Protein AF-X0YFL4-F1 (afdb_monomer_lite)

Foldseek 3Di:
DDWAWDDPCQDDDDDDPPDDPDDDDIDTDDDPPDDDDPVVLQADWDWDDDPPDPDIDIDRDHPDPPDPPCCVVQVPQPDDDPCVPPPQWDADPVQQETERDADEEEDQAAEEADADHEYEYEFNHEYEADNQYEYEYCHAYAHYYDPVGAYEYEHPHLNRAAYEHEQHPDEHEHERYEYYSHEHDDGDVDTDQENYEYENHEYEAYQYEQELYDGQEPYEYEQEEYHHYNYYYYNHPHHDYYYYNYHD

Organism: NCBI:txid412755

Structure (mmCIF, N/CA/C/O backbone):
data_AF-X0YFL4-F1
#
_entry.id   AF-X0YFL4-F1
#
loop_
_atom_site.group_PDB
_atom_site.id
_atom_site.type_symbol
_atom_site.label_atom_id
_atom_site.label_alt_id
_atom_site.label_comp_id
_atom_site.label_asym_id
_atom_site.label_entity_id
_atom_site.label_seq_id
_atom_site.pdbx_PDB_ins_code
_atom_site.Cartn_x
_atom_site.Cartn_y
_atom_site.Cartn_z
_atom_site.occupancy
_atom_site.B_iso_or_equiv
_atom_site.auth_seq_id
_atom_site.auth_comp_id
_atom_site.auth_asym_id
_atom_site.auth_atom_id
_atom_site.pdbx_PDB_model_num
ATOM 1 N N . VAL A 1 1 ? 30.272 -4.941 -39.319 1.00 79.38 1 VAL A N 1
ATOM 2 C CA . VAL A 1 1 ? 31.273 -3.849 -39.265 1.00 79.38 1 VAL A CA 1
ATOM 3 C C . VAL A 1 1 ? 31.662 -3.670 -37.813 1.00 79.38 1 VAL A C 1
ATOM 5 O O . VAL A 1 1 ? 30.773 -3.750 -36.976 1.00 79.38 1 VAL A O 1
ATOM 8 N N . ILE A 1 2 ? 32.953 -3.532 -37.508 1.00 85.25 2 ILE A N 1
ATOM 9 C CA . ILE A 1 2 ? 33.420 -3.322 -36.131 1.00 85.25 2 ILE A CA 1
ATOM 10 C C . ILE A 1 2 ? 33.672 -1.828 -35.953 1.00 85.25 2 ILE A C 1
ATOM 12 O O . ILE A 1 2 ? 34.400 -1.228 -36.742 1.00 85.25 2 ILE A O 1
ATOM 16 N N . PHE A 1 3 ? 33.045 -1.248 -34.935 1.00 88.69 3 PHE A N 1
ATOM 17 C CA . PHE A 1 3 ? 33.249 0.135 -34.530 1.00 88.69 3 PHE A CA 1
ATOM 18 C C . PHE A 1 3 ? 34.264 0.155 -33.386 1.00 88.69 3 PHE A C 1
ATOM 20 O O . PHE A 1 3 ? 34.082 -0.540 -32.387 1.00 88.69 3 PHE A O 1
ATOM 27 N N . GLU A 1 4 ? 35.347 0.914 -33.529 1.00 87.75 4 GLU A N 1
ATOM 28 C CA . GLU A 1 4 ? 36.378 1.005 -32.490 1.00 87.75 4 GLU A CA 1
ATOM 29 C C . GLU A 1 4 ? 36.014 2.072 -31.459 1.00 87.75 4 GLU A C 1
ATOM 31 O O . GLU A 1 4 ? 35.587 3.167 -31.815 1.00 87.75 4 GLU A O 1
ATOM 36 N N . ILE A 1 5 ? 36.194 1.777 -30.173 1.00 87.88 5 ILE A N 1
ATOM 37 C CA . ILE A 1 5 ? 35.976 2.749 -29.096 1.00 87.88 5 ILE A CA 1
ATOM 38 C C . ILE A 1 5 ? 36.984 3.913 -29.179 1.00 87.88 5 ILE A C 1
ATOM 40 O O . ILE A 1 5 ? 38.171 3.699 -29.422 1.00 87.88 5 ILE A O 1
ATOM 44 N N . ILE A 1 6 ? 36.514 5.146 -28.967 1.00 82.38 6 ILE A N 1
ATOM 45 C CA . ILE A 1 6 ? 37.283 6.3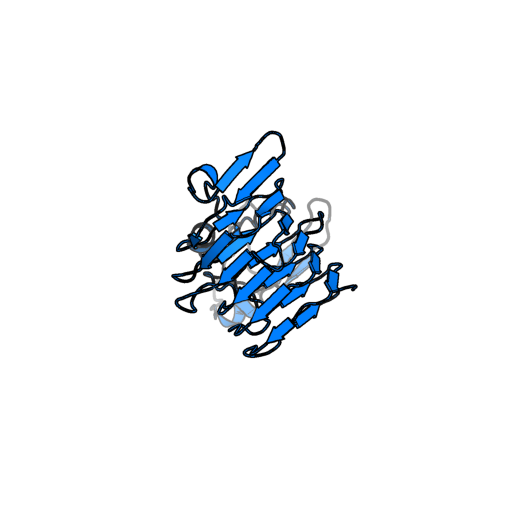92 -29.144 1.00 82.38 6 ILE A CA 1
ATOM 46 C C . ILE A 1 6 ? 38.178 6.712 -27.933 1.00 82.38 6 ILE A C 1
ATOM 48 O O . ILE A 1 6 ? 39.243 7.302 -28.108 1.00 82.38 6 ILE A O 1
ATOM 52 N N . ARG A 1 7 ? 37.767 6.353 -26.707 1.00 69.94 7 ARG A N 1
ATOM 53 C CA . ARG A 1 7 ? 38.467 6.722 -25.456 1.00 69.94 7 ARG A CA 1
ATOM 54 C C . ARG A 1 7 ? 39.255 5.560 -24.836 1.00 69.94 7 ARG A C 1
ATOM 56 O O . ARG A 1 7 ? 38.956 4.390 -25.076 1.00 69.94 7 ARG A O 1
ATOM 63 N N . GLU A 1 8 ? 40.254 5.903 -24.016 1.00 59.69 8 GLU A N 1
ATOM 64 C CA . GLU A 1 8 ? 41.103 4.947 -23.281 1.00 59.69 8 GLU A CA 1
ATOM 65 C C . GLU A 1 8 ? 40.396 4.284 -22.085 1.00 59.69 8 GLU A C 1
ATOM 67 O O . GLU A 1 8 ? 40.768 3.170 -21.714 1.00 59.69 8 GLU A O 1
ATOM 72 N N . ASP A 1 9 ? 39.332 4.891 -21.544 1.00 62.34 9 ASP A N 1
ATOM 73 C CA . ASP A 1 9 ? 38.522 4.319 -20.459 1.00 62.34 9 ASP A CA 1
ATOM 74 C C . ASP A 1 9 ? 37.625 3.178 -20.967 1.00 62.34 9 ASP A C 1
ATOM 76 O O . ASP A 1 9 ? 36.418 3.322 -21.156 1.00 62.34 9 ASP A O 1
ATOM 80 N N . LYS A 1 10 ? 38.240 2.015 -21.195 1.00 72.94 10 LYS A N 1
ATOM 81 C CA . LYS A 1 10 ? 37.610 0.789 -21.721 1.00 72.94 10 LYS A CA 1
ATOM 82 C C . LYS A 1 10 ? 37.025 -0.118 -20.634 1.00 72.94 10 LYS A C 1
ATOM 84 O O . LYS A 1 10 ? 36.717 -1.276 -20.903 1.00 72.94 10 LYS A O 1
ATOM 89 N N . ILE A 1 11 ? 36.915 0.382 -19.404 1.00 82.00 11 ILE A N 1
ATOM 90 C CA . ILE A 1 11 ? 36.465 -0.392 -18.244 1.00 82.00 11 ILE A CA 1
ATOM 91 C C . ILE A 1 11 ? 35.065 0.074 -17.847 1.00 82.00 11 ILE A C 1
ATOM 93 O O . ILE A 1 11 ? 34.857 1.252 -17.547 1.00 82.00 11 ILE A O 1
ATOM 97 N N . ALA A 1 12 ? 34.114 -0.858 -17.845 1.00 81.75 12 ALA A N 1
ATOM 98 C CA . ALA A 1 12 ? 32.822 -0.706 -17.189 1.00 81.75 12 ALA A CA 1
ATOM 99 C C . ALA A 1 12 ? 32.898 -1.409 -15.831 1.00 81.75 12 ALA A C 1
ATOM 101 O O . ALA A 1 12 ? 33.278 -2.580 -15.765 1.00 81.75 12 ALA A O 1
ATOM 102 N N . GLU A 1 13 ? 32.581 -0.690 -14.759 1.00 80.81 13 GLU A N 1
ATOM 103 C CA . GLU A 1 13 ? 32.511 -1.285 -13.428 1.00 80.81 13 GLU A CA 1
ATOM 104 C C . GLU A 1 13 ? 31.201 -2.069 -13.279 1.00 80.81 13 GLU A C 1
ATOM 106 O O . GLU A 1 13 ? 30.188 -1.706 -13.886 1.00 80.81 13 GLU A O 1
ATOM 111 N N . PRO A 1 14 ? 31.201 -3.176 -12.519 1.00 74.88 14 PRO A N 1
ATOM 112 C CA . PRO A 1 14 ? 29.966 -3.879 -12.223 1.00 74.88 14 PRO A CA 1
ATOM 113 C C . PRO A 1 14 ? 29.048 -2.981 -11.392 1.00 74.88 14 PRO A C 1
ATOM 115 O O . PRO A 1 14 ? 29.499 -2.272 -10.495 1.00 74.88 14 PRO A O 1
ATOM 118 N N . LYS A 1 15 ? 27.740 -3.063 -11.647 1.00 76.12 15 LYS A N 1
ATOM 119 C CA . LYS A 1 15 ? 26.750 -2.396 -10.803 1.00 76.12 15 LYS A CA 1
ATOM 120 C C . LYS A 1 15 ? 26.838 -2.952 -9.378 1.00 76.12 15 LYS A C 1
ATOM 122 O O . LYS A 1 15 ? 26.631 -4.150 -9.168 1.00 76.12 15 LYS A O 1
ATOM 127 N N . MET A 1 16 ? 27.073 -2.083 -8.400 1.00 74.81 16 MET A N 1
ATOM 128 C CA . MET A 1 16 ? 26.926 -2.434 -6.989 1.00 74.81 16 MET A CA 1
ATOM 129 C C . MET A 1 16 ? 25.441 -2.629 -6.675 1.00 74.81 16 MET A C 1
ATOM 131 O O . MET A 1 16 ? 24.608 -1.801 -7.038 1.00 74.81 16 MET A O 1
ATOM 135 N N . PHE A 1 17 ? 25.087 -3.731 -6.010 1.00 64.69 17 PHE A N 1
ATOM 136 C CA . PHE A 1 17 ? 23.682 -4.095 -5.768 1.00 64.69 17 PHE A CA 1
ATOM 137 C C . PHE A 1 17 ? 22.881 -2.981 -5.074 1.00 64.69 17 PHE A C 1
ATOM 139 O O . PHE A 1 17 ? 21.714 -2.769 -5.389 1.00 64.69 17 PHE A O 1
ATOM 146 N N . SER A 1 18 ? 23.528 -2.249 -4.167 1.00 61.22 18 SER A N 1
ATOM 147 C CA . SER A 1 18 ? 22.944 -1.151 -3.395 1.00 61.22 18 SER A CA 1
ATOM 148 C C . SER A 1 18 ? 22.838 0.179 -4.147 1.00 61.22 18 SER A C 1
ATOM 150 O O . SER A 1 18 ? 22.289 1.131 -3.599 1.00 61.22 18 SER A O 1
ATOM 152 N N . GLU A 1 19 ? 23.391 0.285 -5.355 1.00 64.62 19 GLU A N 1
ATOM 153 C CA . GLU A 1 19 ? 23.486 1.545 -6.093 1.00 64.62 19 GLU A CA 1
ATOM 154 C C . GLU A 1 19 ? 22.512 1.592 -7.274 1.00 64.62 19 GLU A C 1
ATOM 156 O O . GLU A 1 19 ? 22.066 0.571 -7.816 1.00 64.62 19 GLU A O 1
ATOM 161 N N . LEU A 1 20 ? 22.152 2.814 -7.672 1.00 59.59 20 LEU A N 1
ATOM 162 C CA . LEU A 1 20 ? 21.384 3.037 -8.891 1.00 59.59 20 LEU A CA 1
ATOM 163 C C . LEU A 1 20 ? 22.189 2.561 -10.106 1.00 59.59 20 LEU A C 1
ATOM 165 O O . LEU A 1 20 ? 23.406 2.401 -10.054 1.00 59.59 20 LEU A O 1
ATOM 169 N N . VAL A 1 21 ? 21.490 2.290 -11.209 1.00 65.56 21 VAL A N 1
ATOM 170 C CA . VAL A 1 21 ? 22.173 2.047 -12.483 1.00 65.56 21 VAL A CA 1
ATOM 171 C C . VAL A 1 21 ? 22.883 3.342 -12.860 1.00 65.56 21 VAL A C 1
ATOM 173 O O . VAL A 1 21 ? 22.222 4.330 -13.170 1.00 65.56 21 VAL A O 1
ATOM 176 N N . ASP A 1 22 ? 24.210 3.335 -12.785 1.00 64.69 22 ASP A N 1
ATOM 177 C CA . ASP A 1 22 ? 25.029 4.436 -13.269 1.00 64.69 22 ASP A CA 1
ATOM 178 C C . ASP A 1 22 ? 25.235 4.295 -14.780 1.00 64.69 22 ASP A C 1
ATOM 180 O O . ASP A 1 22 ? 25.491 3.201 -15.300 1.00 64.69 22 ASP A O 1
ATOM 184 N N . TYR A 1 23 ? 25.092 5.403 -15.501 1.00 73.81 23 TYR A N 1
ATOM 185 C CA . TYR A 1 23 ? 25.216 5.423 -16.951 1.00 73.81 23 TYR A CA 1
ATOM 186 C C . TYR A 1 23 ? 26.605 5.901 -17.339 1.00 73.81 23 TYR A C 1
ATOM 188 O O . TYR A 1 23 ? 26.945 7.078 -17.223 1.00 73.81 23 TYR A O 1
ATOM 196 N N . LYS A 1 24 ? 27.402 4.991 -17.900 1.00 77.62 24 LYS A N 1
ATOM 197 C CA . LYS A 1 24 ? 28.703 5.337 -18.469 1.00 77.62 24 LYS A CA 1
ATOM 198 C C . LYS A 1 24 ? 28.609 5.486 -19.981 1.00 77.62 24 LYS A C 1
ATOM 200 O O . LYS A 1 24 ? 28.231 4.559 -20.696 1.00 77.62 24 LYS A O 1
ATOM 205 N N . LYS A 1 25 ? 28.994 6.660 -20.485 1.00 82.56 25 LYS A N 1
ATOM 206 C CA . LYS A 1 25 ? 29.034 6.931 -21.925 1.00 82.56 25 LYS A CA 1
ATOM 207 C C . LYS A 1 25 ? 30.272 6.293 -22.561 1.00 82.56 25 LYS A C 1
ATOM 209 O O . LYS A 1 25 ? 31.398 6.656 -22.224 1.00 82.56 25 LYS A O 1
ATOM 214 N N . PHE A 1 26 ? 30.057 5.420 -23.543 1.00 86.19 26 PHE A N 1
ATOM 215 C CA . PHE A 1 26 ? 31.100 4.882 -24.419 1.00 86.19 26 PHE A CA 1
ATOM 216 C C . PHE A 1 26 ? 30.882 5.381 -25.850 1.00 86.19 26 PHE A C 1
ATOM 218 O O . PHE A 1 26 ? 29.785 5.282 -26.392 1.00 86.19 26 PHE A O 1
ATOM 225 N N . GLU A 1 27 ? 31.923 5.941 -26.461 1.00 87.88 27 GLU A N 1
ATOM 226 C CA . GLU A 1 27 ? 31.855 6.529 -27.803 1.00 87.88 27 GLU A CA 1
ATOM 227 C C . GLU A 1 27 ? 32.603 5.631 -28.790 1.00 87.88 27 GLU A C 1
ATOM 229 O O . GLU A 1 27 ? 33.749 5.262 -28.534 1.00 87.88 27 GLU A O 1
ATOM 234 N N . PHE A 1 28 ? 31.979 5.296 -29.921 1.00 89.19 28 PHE A N 1
ATOM 235 C CA . PHE A 1 28 ? 32.561 4.435 -30.950 1.00 89.19 28 PHE A CA 1
ATOM 236 C C . PHE A 1 28 ? 32.730 5.193 -32.268 1.00 89.19 28 PHE A C 1
ATOM 238 O O . PHE A 1 28 ? 31.871 5.975 -32.673 1.00 89.19 28 PHE A O 1
ATOM 245 N N . LYS A 1 29 ? 33.850 4.958 -32.951 1.00 89.62 29 LYS A N 1
ATOM 246 C CA . LYS A 1 29 ? 34.181 5.566 -34.235 1.00 89.62 29 LYS A CA 1
ATOM 247 C C . LYS A 1 29 ? 33.461 4.829 -35.357 1.00 89.62 29 LYS A C 1
ATOM 249 O O . LYS A 1 29 ? 33.670 3.633 -35.555 1.00 89.62 29 LYS A O 1
ATOM 254 N N . ILE A 1 30 ? 32.676 5.573 -36.132 1.00 88.88 30 ILE A N 1
ATOM 255 C CA . ILE A 1 30 ? 32.103 5.100 -37.393 1.00 88.88 30 ILE A CA 1
ATOM 256 C C . ILE A 1 30 ? 33.227 5.001 -38.438 1.00 88.88 30 ILE A C 1
ATOM 258 O O . ILE A 1 30 ? 33.922 5.999 -38.660 1.00 88.88 30 ILE A O 1
ATOM 262 N N . PRO A 1 31 ? 33.460 3.822 -39.051 1.00 89.62 31 PRO A N 1
ATOM 263 C CA . PRO A 1 31 ? 34.478 3.664 -40.081 1.00 89.62 31 PRO A CA 1
ATOM 264 C C . PRO A 1 31 ? 34.247 4.595 -41.267 1.00 89.62 31 PRO A C 1
ATOM 266 O O . PRO A 1 31 ? 33.113 4.875 -41.653 1.00 89.62 31 PRO A O 1
ATOM 269 N N . GLU A 1 32 ? 35.338 5.053 -41.871 1.00 88.94 32 GLU A N 1
ATOM 270 C CA . GLU A 1 32 ? 35.276 5.917 -43.046 1.00 88.94 32 GLU A CA 1
ATOM 271 C C . GLU A 1 32 ? 34.535 5.214 -44.196 1.00 88.94 32 GLU A C 1
ATOM 273 O O . GLU A 1 32 ? 34.777 4.041 -44.484 1.00 88.94 32 GLU A O 1
ATOM 278 N N . GLY A 1 33 ? 33.590 5.919 -44.823 1.00 88.69 33 GLY A N 1
ATOM 279 C CA . GLY A 1 33 ? 32.736 5.368 -45.879 1.00 88.69 33 GLY A CA 1
ATOM 280 C C . GLY A 1 33 ? 31.544 4.533 -45.393 1.00 88.69 33 GLY A C 1
ATOM 281 O O . GLY A 1 33 ? 30.734 4.122 -46.222 1.00 88.69 33 GLY A O 1
ATOM 282 N N . PHE A 1 34 ? 31.388 4.303 -44.084 1.00 90.94 34 PHE A N 1
ATOM 283 C CA . PHE A 1 34 ? 30.180 3.689 -43.532 1.00 90.94 34 PHE A CA 1
ATOM 284 C C . PHE A 1 34 ? 29.090 4.747 -43.315 1.00 90.94 34 PHE A C 1
ATOM 286 O O . PHE A 1 34 ? 29.292 5.713 -42.580 1.00 90.94 34 PHE A O 1
ATOM 293 N N . VAL A 1 35 ? 27.924 4.557 -43.936 1.00 90.06 35 VAL A N 1
ATOM 294 C CA . VAL A 1 35 ? 26.743 5.408 -43.734 1.00 90.06 35 VAL A CA 1
ATOM 295 C C . VAL A 1 35 ? 25.865 4.764 -42.668 1.00 90.06 35 VAL A C 1
ATOM 297 O O . VAL A 1 35 ? 25.449 3.618 -42.815 1.00 90.06 35 VAL A O 1
ATOM 300 N N . TRP A 1 36 ? 25.623 5.486 -41.578 1.00 86.19 36 TRP A N 1
ATOM 301 C CA . TRP A 1 36 ? 24.786 5.015 -40.479 1.00 86.19 36 TRP A CA 1
ATOM 302 C C . TRP A 1 36 ? 23.292 5.158 -40.799 1.00 86.19 36 TRP A C 1
ATOM 304 O O . TRP A 1 36 ? 22.867 6.202 -41.292 1.00 86.19 36 TRP A O 1
ATOM 314 N N . GLU A 1 37 ? 22.508 4.135 -40.452 1.00 87.81 37 GLU A N 1
ATOM 315 C CA . GLU A 1 37 ? 21.045 4.164 -40.402 1.00 87.81 37 GLU A CA 1
ATOM 316 C C . GLU A 1 37 ? 20.584 3.761 -38.993 1.00 87.81 37 GLU A C 1
ATOM 318 O O . GLU A 1 37 ? 21.110 2.815 -38.406 1.00 87.81 37 GLU A O 1
ATOM 323 N N . ASP A 1 38 ? 19.583 4.451 -38.442 1.00 82.25 38 ASP A N 1
ATOM 324 C CA . ASP A 1 38 ? 19.170 4.257 -37.042 1.00 82.25 38 ASP A CA 1
ATOM 325 C C . ASP A 1 38 ? 18.612 2.859 -36.750 1.00 82.25 38 ASP A C 1
ATOM 327 O O . ASP A 1 38 ? 18.732 2.364 -35.628 1.00 82.25 38 ASP A O 1
ATOM 331 N N . ASN A 1 39 ? 18.069 2.170 -37.756 1.00 83.00 39 ASN A N 1
ATOM 332 C CA . ASN A 1 39 ? 17.612 0.781 -37.642 1.00 83.00 39 ASN A CA 1
ATOM 333 C C . ASN A 1 39 ? 18.752 -0.203 -37.291 1.00 83.00 39 ASN A C 1
ATOM 335 O O . ASN A 1 39 ? 18.482 -1.278 -36.749 1.00 83.00 39 ASN A O 1
ATOM 339 N N . PHE A 1 40 ? 20.019 0.153 -37.539 1.00 85.62 40 PHE A N 1
ATOM 340 C CA . PHE A 1 40 ? 21.173 -0.668 -37.174 1.00 85.62 40 PHE A CA 1
ATOM 341 C C . PHE A 1 40 ? 21.360 -0.761 -35.660 1.00 85.62 40 PHE A C 1
ATOM 343 O O . PHE A 1 40 ? 21.920 -1.754 -35.190 1.00 85.62 40 PHE A O 1
ATOM 350 N N . SER A 1 41 ? 20.838 0.207 -34.895 1.00 82.12 41 SER A N 1
ATOM 351 C CA . SER A 1 41 ? 20.865 0.186 -33.426 1.00 82.12 41 SER A CA 1
ATOM 352 C C . SER A 1 41 ? 20.231 -1.079 -32.834 1.00 82.12 41 SER A C 1
ATOM 354 O O . SER A 1 41 ? 20.727 -1.595 -31.837 1.00 82.12 41 SER A O 1
ATOM 356 N N . LEU A 1 42 ? 19.210 -1.640 -33.495 1.00 82.88 42 LEU A N 1
ATOM 357 C CA . LEU A 1 42 ? 18.473 -2.827 -33.043 1.00 82.88 42 LEU A CA 1
ATOM 358 C C . LEU A 1 42 ? 19.307 -4.116 -33.049 1.00 82.88 42 LEU A C 1
ATOM 360 O O . LEU A 1 42 ? 18.928 -5.094 -32.413 1.00 82.88 42 LEU A O 1
ATOM 364 N N . ASN A 1 43 ? 20.415 -4.136 -33.793 1.00 87.50 43 ASN A N 1
ATOM 365 C CA . ASN A 1 43 ? 21.257 -5.320 -33.981 1.00 87.50 43 ASN A CA 1
ATOM 366 C C . ASN A 1 43 ? 22.696 -5.099 -33.500 1.00 87.50 43 ASN A C 1
ATOM 368 O O . ASN A 1 43 ? 23.596 -5.865 -33.858 1.00 87.50 43 ASN A O 1
ATOM 372 N N . LEU A 1 44 ? 22.935 -4.039 -32.724 1.00 90.38 44 LEU A N 1
ATOM 373 C CA . LEU A 1 44 ? 24.253 -3.773 -32.174 1.00 90.38 44 LEU A CA 1
ATOM 374 C C . LEU A 1 44 ? 24.652 -4.860 -31.183 1.00 90.38 44 LEU A C 1
ATOM 376 O O . LEU A 1 44 ? 23.852 -5.362 -30.392 1.00 90.38 44 LEU A O 1
ATOM 380 N N . LYS A 1 45 ? 25.938 -5.190 -31.216 1.00 92.75 45 LYS A N 1
ATOM 381 C CA . LYS A 1 45 ? 26.564 -6.077 -30.250 1.00 92.75 45 LYS A CA 1
ATOM 382 C C . LYS A 1 45 ? 27.834 -5.443 -29.725 1.00 92.75 45 LYS A C 1
ATOM 384 O O . LYS A 1 45 ? 28.553 -4.775 -30.473 1.00 92.75 45 LYS A O 1
ATOM 389 N N . ILE A 1 46 ? 28.110 -5.668 -28.449 1.00 91.12 46 ILE A N 1
ATOM 390 C CA . ILE A 1 46 ? 29.332 -5.227 -27.796 1.00 91.12 46 ILE A CA 1
ATOM 391 C C . ILE A 1 46 ? 30.263 -6.414 -27.589 1.00 91.12 46 ILE A C 1
ATOM 393 O O . ILE A 1 46 ? 29.859 -7.464 -27.095 1.00 91.12 46 ILE A O 1
ATOM 397 N N . ASN A 1 47 ? 31.524 -6.224 -27.969 1.00 91.62 47 ASN A N 1
ATOM 398 C CA . ASN A 1 47 ? 32.595 -7.169 -27.692 1.00 91.62 47 ASN A CA 1
ATOM 399 C C . ASN A 1 47 ? 33.359 -6.702 -26.451 1.00 91.62 47 ASN A C 1
ATOM 401 O O . ASN A 1 47 ? 33.849 -5.572 -26.431 1.00 91.62 47 ASN A O 1
ATOM 405 N N . TYR A 1 48 ? 33.483 -7.552 -25.432 1.00 89.75 48 TYR A N 1
ATOM 406 C CA . TYR A 1 48 ? 34.169 -7.217 -24.180 1.00 89.75 48 TYR A CA 1
ATOM 407 C C . TYR A 1 48 ? 34.947 -8.403 -23.604 1.00 89.75 48 TYR A C 1
ATOM 409 O O . TYR A 1 48 ? 34.794 -9.550 -24.026 1.00 89.75 48 TYR A O 1
ATOM 417 N N . LYS A 1 49 ? 35.802 -8.109 -22.623 1.00 89.69 49 LYS A N 1
ATOM 418 C CA . LYS A 1 49 ? 36.522 -9.097 -21.813 1.00 89.69 49 LYS A CA 1
ATOM 419 C C . LYS A 1 49 ? 36.375 -8.747 -20.341 1.00 89.69 49 LYS A C 1
ATOM 421 O O . LYS A 1 49 ? 36.282 -7.573 -19.993 1.00 89.69 49 LYS A O 1
ATOM 426 N N . THR A 1 50 ? 36.399 -9.757 -19.482 1.00 86.31 50 THR A N 1
ATOM 427 C CA . THR A 1 50 ? 36.639 -9.552 -18.047 1.00 86.31 50 THR A CA 1
ATOM 428 C C . THR A 1 50 ? 38.143 -9.402 -17.814 1.00 86.31 50 THR A C 1
ATOM 430 O O . THR A 1 50 ? 38.919 -10.006 -18.551 1.00 86.31 50 THR A O 1
ATOM 433 N N . LEU A 1 51 ? 38.558 -8.634 -16.801 1.00 80.62 51 LEU A N 1
ATOM 434 C CA . LEU A 1 51 ? 39.974 -8.298 -16.551 1.00 80.62 51 LEU A CA 1
ATOM 435 C C . LEU A 1 51 ? 40.911 -9.521 -16.527 1.00 80.62 51 LEU A C 1
ATOM 437 O O . LEU A 1 51 ? 42.018 -9.443 -17.052 1.00 80.62 51 LEU A O 1
ATOM 441 N N . ASP A 1 52 ? 40.433 -10.656 -16.015 1.00 80.56 52 ASP A N 1
ATOM 442 C CA . ASP A 1 52 ? 41.228 -11.883 -15.872 1.00 80.56 52 ASP A CA 1
ATOM 443 C C . ASP A 1 52 ? 41.030 -12.909 -17.003 1.00 80.56 52 ASP A C 1
ATOM 445 O O . ASP A 1 52 ? 41.583 -14.007 -16.944 1.00 80.56 52 ASP A O 1
ATOM 449 N N . SER A 1 53 ? 40.233 -12.596 -18.034 1.00 84.31 53 SER A N 1
ATOM 450 C CA . SER A 1 53 ? 39.967 -13.521 -19.145 1.00 84.31 53 SER A CA 1
ATOM 451 C C . SER A 1 53 ? 40.549 -13.032 -20.467 1.00 84.31 53 SER A C 1
ATOM 453 O O . SER A 1 53 ? 40.406 -11.874 -20.862 1.00 84.31 53 SER A O 1
ATOM 455 N N . SER A 1 54 ? 41.163 -13.956 -21.207 1.00 84.75 54 SER A N 1
ATOM 456 C CA . SER A 1 54 ? 41.578 -13.727 -22.591 1.00 84.75 54 SER A CA 1
ATOM 457 C C . SER A 1 54 ? 40.430 -13.849 -23.594 1.00 84.75 54 SER A C 1
ATOM 459 O O . SER A 1 54 ? 40.592 -13.403 -24.736 1.00 84.75 54 SER A O 1
ATOM 461 N N . ASP A 1 55 ? 39.290 -14.405 -23.186 1.00 90.06 55 ASP A N 1
ATOM 462 C CA . ASP A 1 55 ? 38.166 -14.713 -24.066 1.00 90.06 55 ASP A CA 1
ATOM 463 C C . ASP A 1 55 ? 37.336 -13.463 -24.359 1.00 90.06 55 ASP A C 1
ATOM 465 O O . ASP A 1 55 ? 36.931 -12.736 -23.451 1.00 90.06 55 ASP A O 1
ATOM 469 N N . ILE A 1 56 ? 37.079 -13.214 -25.647 1.00 89.38 56 ILE A N 1
ATOM 470 C CA . ILE A 1 56 ? 36.153 -12.164 -26.082 1.00 89.38 56 ILE A CA 1
ATOM 471 C C . ILE A 1 56 ? 34.737 -12.709 -25.956 1.00 89.38 56 ILE A C 1
ATOM 473 O O . ILE A 1 56 ? 34.407 -13.731 -26.558 1.00 89.38 56 ILE A O 1
ATOM 477 N N . LYS A 1 57 ? 33.905 -11.999 -25.201 1.00 91.62 57 LYS A N 1
ATOM 478 C CA . LYS A 1 57 ? 32.463 -12.215 -25.145 1.00 91.62 57 LYS A CA 1
ATOM 479 C C . LYS A 1 57 ? 31.762 -11.202 -26.034 1.00 91.62 57 LYS A C 1
ATOM 481 O O . LYS A 1 57 ? 32.223 -10.069 -26.167 1.00 91.62 57 LYS A O 1
ATOM 486 N N . GLU A 1 58 ? 30.646 -11.625 -26.607 1.00 93.25 58 GLU A N 1
ATOM 487 C CA . GLU A 1 58 ? 29.774 -10.803 -27.436 1.00 93.25 58 GLU A CA 1
ATOM 488 C C . GLU A 1 58 ? 28.385 -10.780 -26.794 1.00 93.25 58 GLU A C 1
ATOM 490 O O . GLU A 1 58 ? 27.838 -11.839 -26.499 1.00 93.25 58 GLU A O 1
ATOM 495 N N . GLU A 1 59 ? 27.821 -9.593 -26.582 1.00 91.62 59 GLU A N 1
ATOM 496 C CA . GLU A 1 59 ? 26.473 -9.420 -26.025 1.00 91.62 59 GLU A CA 1
ATOM 497 C C . GLU A 1 59 ? 25.667 -8.426 -26.856 1.00 91.62 59 GLU A C 1
ATOM 499 O O . GLU A 1 59 ? 26.220 -7.489 -27.435 1.00 91.62 59 GLU A O 1
ATOM 504 N N . MET A 1 60 ? 24.352 -8.629 -26.925 1.00 90.50 60 MET A N 1
ATOM 505 C CA . MET A 1 60 ? 23.451 -7.717 -27.629 1.00 90.50 60 MET A CA 1
ATOM 506 C C . MET A 1 60 ? 23.311 -6.403 -26.854 1.00 90.50 60 MET A C 1
ATOM 508 O O . MET A 1 60 ? 23.100 -6.404 -25.643 1.00 90.50 60 MET A O 1
ATOM 512 N N . VAL A 1 61 ? 23.388 -5.277 -27.561 1.00 86.38 61 VAL A N 1
ATOM 513 C CA . VAL A 1 61 ? 23.058 -3.967 -26.997 1.00 86.38 61 VAL A CA 1
ATOM 514 C C . VAL A 1 61 ? 21.553 -3.788 -27.114 1.00 86.38 61 VAL A C 1
ATOM 516 O O . VAL A 1 61 ? 21.021 -3.655 -28.215 1.00 86.38 61 VAL A O 1
ATOM 519 N N . LEU A 1 62 ? 20.858 -3.809 -25.980 1.00 81.12 62 LEU A N 1
ATOM 520 C CA . LEU A 1 62 ? 19.425 -3.554 -25.965 1.00 81.12 62 LEU A CA 1
ATOM 521 C C . LEU A 1 62 ? 19.178 -2.052 -26.182 1.00 81.12 62 LEU A C 1
ATOM 523 O O . LEU A 1 62 ? 19.782 -1.243 -25.473 1.00 81.12 62 LEU A O 1
ATOM 527 N N . PRO A 1 63 ? 18.292 -1.660 -27.116 1.00 69.62 63 PRO A N 1
ATOM 528 C CA . PRO A 1 63 ? 17.944 -0.267 -27.383 1.00 69.62 63 PRO A CA 1
ATOM 529 C C . PRO A 1 63 ? 16.992 0.254 -26.296 1.00 69.62 63 PRO A C 1
ATOM 531 O O . PRO A 1 63 ? 15.845 0.606 -26.559 1.00 69.62 63 PRO A O 1
ATOM 534 N N . TRP A 1 64 ? 17.449 0.242 -25.046 1.00 64.00 64 TRP A N 1
ATOM 535 C CA . TRP A 1 64 ? 16.761 0.916 -23.956 1.00 64.00 64 TRP A CA 1
ATOM 536 C C . TRP A 1 64 ? 17.044 2.408 -24.059 1.00 64.00 64 TRP A C 1
ATOM 538 O O . TRP A 1 64 ? 18.205 2.820 -24.116 1.00 64.00 64 TRP A O 1
ATOM 548 N N . SER A 1 65 ? 15.986 3.216 -24.092 1.00 58.47 65 SER A N 1
ATOM 549 C CA . SER A 1 65 ? 16.126 4.664 -23.990 1.00 58.47 65 SER A CA 1
ATOM 550 C C . SER A 1 65 ? 16.878 4.993 -22.708 1.00 58.47 65 SER A C 1
ATOM 552 O O . SER A 1 65 ? 16.523 4.497 -21.636 1.00 58.47 65 SER A O 1
ATOM 554 N N . LEU A 1 66 ? 17.918 5.822 -22.828 1.00 56.81 66 LEU A N 1
ATOM 555 C CA . LEU A 1 66 ? 18.525 6.465 -21.673 1.00 56.81 66 LEU A CA 1
ATOM 556 C C . LEU A 1 66 ? 17.386 7.178 -20.946 1.00 56.81 66 LEU A C 1
ATOM 558 O O . LEU A 1 66 ? 16.723 8.033 -21.531 1.00 56.81 66 LEU A O 1
ATOM 562 N N . ILE A 1 67 ? 17.100 6.736 -19.728 1.00 55.00 67 ILE A N 1
ATOM 563 C CA . ILE A 1 67 ? 16.082 7.343 -18.884 1.00 55.00 67 ILE A CA 1
ATOM 564 C C . ILE A 1 67 ? 16.444 8.833 -18.764 1.00 55.00 67 ILE A C 1
ATOM 566 O O . ILE A 1 67 ? 17.566 9.137 -18.359 1.00 55.00 67 ILE A O 1
ATOM 570 N N . ASP A 1 68 ? 15.536 9.727 -19.179 1.00 56.84 68 ASP A N 1
ATOM 571 C CA . ASP A 1 68 ? 15.743 11.182 -19.147 1.00 56.84 68 ASP A CA 1
ATOM 572 C C . ASP A 1 68 ? 16.271 11.615 -17.770 1.00 56.84 68 ASP A C 1
ATOM 574 O O . ASP A 1 68 ? 15.819 11.100 -16.746 1.00 56.84 68 ASP A O 1
ATOM 578 N N . GLU A 1 69 ? 17.199 12.576 -17.731 1.00 52.53 69 GLU A N 1
ATOM 579 C CA . GLU A 1 69 ? 17.771 13.113 -16.480 1.00 52.53 69 GLU A CA 1
ATOM 580 C C . GLU A 1 69 ? 16.672 13.574 -15.493 1.00 52.53 69 GLU A C 1
ATOM 582 O O . GLU A 1 69 ? 16.812 13.420 -14.279 1.00 52.53 69 GLU A O 1
ATOM 587 N N . ASP A 1 70 ? 15.526 14.015 -16.021 1.00 51.34 70 ASP A N 1
ATOM 588 C CA . ASP A 1 70 ? 14.315 14.397 -15.287 1.00 51.34 70 ASP A CA 1
ATOM 589 C C . ASP A 1 70 ? 13.611 13.244 -14.547 1.00 51.34 70 ASP A C 1
ATOM 591 O O . ASP A 1 70 ? 12.833 13.489 -13.622 1.00 51.34 70 ASP A O 1
ATOM 595 N N . PHE A 1 71 ? 13.819 11.986 -14.947 1.00 54.66 71 PHE A N 1
ATOM 596 C CA . PHE A 1 71 ? 13.147 10.837 -14.334 1.00 54.66 71 PHE A CA 1
ATOM 597 C C . PHE A 1 71 ? 13.527 10.686 -12.865 1.00 54.66 71 PHE A C 1
ATOM 599 O O . PHE A 1 71 ? 12.662 10.402 -12.049 1.00 54.66 71 PHE A O 1
ATOM 606 N N . LEU A 1 72 ? 14.796 10.912 -12.504 1.00 52.47 72 LEU A N 1
ATOM 607 C CA . LEU A 1 72 ? 15.249 10.814 -11.111 1.00 52.47 72 LEU A CA 1
ATOM 608 C C . LEU A 1 72 ? 14.619 11.891 -10.218 1.00 52.47 72 LEU A C 1
ATOM 610 O O . LEU A 1 72 ? 14.368 11.630 -9.043 1.00 52.47 72 LEU A O 1
ATOM 614 N N . GLU A 1 73 ? 14.331 13.078 -10.760 1.00 54.47 73 GLU A N 1
ATOM 615 C CA . GLU A 1 73 ? 13.621 14.134 -10.024 1.00 54.47 73 GLU A CA 1
ATOM 616 C C . GLU A 1 73 ? 12.114 13.842 -9.892 1.00 54.47 73 GLU A C 1
ATOM 618 O O . GLU A 1 73 ? 11.490 14.205 -8.890 1.00 54.47 73 GLU A O 1
ATOM 623 N N . LYS A 1 74 ? 11.530 13.149 -10.876 1.00 61.44 74 LYS A N 1
ATOM 624 C CA . LYS A 1 74 ? 10.096 12.804 -10.949 1.00 61.44 74 LYS A CA 1
ATOM 625 C C . LYS A 1 74 ? 9.749 11.435 -10.363 1.00 61.44 74 LYS A C 1
ATOM 627 O O . LYS A 1 74 ? 8.572 11.102 -10.242 1.00 61.44 74 LYS A O 1
ATOM 632 N N . ASP A 1 75 ? 10.751 10.663 -9.957 1.00 73.31 75 ASP A N 1
ATOM 633 C CA . ASP A 1 75 ? 10.598 9.304 -9.454 1.00 73.31 75 ASP A CA 1
ATOM 634 C C . ASP A 1 75 ? 9.908 9.269 -8.088 1.00 73.31 75 ASP A C 1
ATOM 636 O O . ASP A 1 75 ? 10.542 9.298 -7.027 1.00 73.31 75 ASP A O 1
ATOM 640 N N . PHE A 1 76 ? 8.578 9.193 -8.131 1.00 79.12 76 PHE A N 1
ATOM 641 C CA . PHE A 1 76 ? 7.720 9.197 -6.956 1.00 79.12 76 PHE A CA 1
ATOM 642 C C . PHE A 1 76 ? 8.173 8.182 -5.903 1.00 79.12 76 PHE A C 1
ATOM 644 O O . PHE A 1 76 ? 8.290 8.542 -4.737 1.00 79.12 76 PHE A O 1
ATOM 651 N N . ILE A 1 77 ? 8.498 6.943 -6.287 1.00 80.62 77 ILE A N 1
ATOM 652 C CA . ILE A 1 77 ? 8.780 5.868 -5.322 1.00 80.62 77 ILE A CA 1
ATOM 653 C C . ILE A 1 77 ? 10.091 6.070 -4.543 1.00 80.62 77 ILE A C 1
ATOM 655 O O . ILE A 1 77 ? 10.280 5.429 -3.506 1.00 80.62 77 ILE A O 1
ATOM 659 N N . ARG A 1 78 ? 10.978 6.966 -5.009 1.00 74.56 78 ARG A N 1
ATOM 660 C CA . ARG A 1 78 ? 12.262 7.312 -4.366 1.00 74.56 78 ARG A CA 1
ATOM 661 C C . ARG A 1 78 ? 12.263 8.699 -3.710 1.00 74.56 78 ARG A C 1
ATOM 663 O O . ARG A 1 78 ? 13.277 9.095 -3.127 1.00 74.56 78 ARG A O 1
ATOM 670 N N . GLN A 1 79 ? 11.149 9.437 -3.751 1.00 75.19 79 GLN A N 1
ATOM 671 C CA . GLN A 1 79 ? 11.054 10.748 -3.106 1.00 75.19 79 GLN A CA 1
ATOM 672 C C . GLN A 1 79 ? 11.151 10.635 -1.578 1.00 75.19 79 GLN A C 1
ATOM 674 O O . GLN A 1 79 ? 10.508 9.808 -0.933 1.00 75.19 79 GLN A O 1
ATOM 679 N N . LYS A 1 80 ? 11.941 11.523 -0.964 1.00 68.38 80 LYS A N 1
ATOM 680 C CA . LYS A 1 80 ? 12.036 11.638 0.497 1.00 68.38 80 LYS A CA 1
ATOM 681 C C . LYS A 1 80 ? 11.042 12.677 1.000 1.00 68.38 80 LYS A C 1
ATOM 683 O O . LYS A 1 80 ? 11.277 13.878 0.877 1.00 68.38 80 LYS A O 1
ATOM 688 N N . ILE A 1 81 ? 9.953 12.216 1.608 1.00 70.88 81 ILE A N 1
ATOM 689 C CA . ILE A 1 81 ? 8.954 13.091 2.227 1.00 70.88 81 ILE A CA 1
ATOM 690 C C . ILE A 1 81 ? 9.272 13.266 3.709 1.00 70.88 81 ILE A C 1
ATOM 692 O O . ILE A 1 81 ? 9.514 12.308 4.440 1.00 70.88 81 ILE A O 1
ATOM 696 N N . ASN A 1 82 ? 9.244 14.515 4.176 1.00 73.00 82 ASN A N 1
ATOM 697 C CA . ASN A 1 82 ? 9.378 14.802 5.597 1.00 73.00 82 ASN A CA 1
ATOM 698 C C . ASN A 1 82 ? 8.028 14.632 6.310 1.00 73.00 82 ASN A C 1
ATOM 700 O O . ASN A 1 82 ? 7.307 15.602 6.553 1.00 73.00 82 ASN A O 1
ATOM 704 N N . ILE A 1 83 ? 7.715 13.386 6.663 1.00 79.50 83 ILE A N 1
ATOM 705 C CA . ILE A 1 83 ? 6.467 13.004 7.337 1.00 79.50 83 ILE A CA 1
ATOM 706 C C . ILE A 1 83 ? 6.254 13.689 8.698 1.00 79.50 83 ILE A C 1
ATOM 708 O O . ILE A 1 83 ? 5.113 13.839 9.124 1.00 79.50 83 ILE A O 1
ATOM 712 N N . SER A 1 84 ? 7.314 14.190 9.349 1.00 72.75 84 SER A N 1
ATOM 713 C CA . SER A 1 84 ? 7.214 14.881 10.650 1.00 72.75 84 SER A CA 1
ATOM 714 C C . SER A 1 84 ? 6.461 16.214 10.593 1.00 72.75 84 SER A C 1
ATOM 716 O O . SER A 1 84 ? 6.038 16.733 11.623 1.00 72.75 84 SER A O 1
ATOM 718 N N . LYS A 1 85 ? 6.285 16.783 9.394 1.00 82.31 85 LYS A N 1
ATOM 719 C CA . LYS A 1 85 ? 5.569 18.051 9.190 1.00 82.31 85 LYS A CA 1
ATOM 720 C C . LYS A 1 85 ? 4.078 17.869 8.909 1.00 82.31 85 LYS A C 1
ATOM 722 O O . LYS A 1 85 ? 3.375 18.859 8.730 1.00 82.31 85 LYS A O 1
ATOM 727 N N . ILE A 1 86 ? 3.603 16.630 8.833 1.00 88.19 86 ILE A N 1
ATOM 728 C CA . ILE A 1 86 ? 2.221 16.323 8.477 1.00 88.19 86 ILE A CA 1
ATOM 729 C C . ILE A 1 86 ? 1.395 16.269 9.758 1.00 88.19 86 ILE A C 1
ATOM 731 O O . ILE A 1 86 ? 1.623 15.417 10.610 1.00 88.19 86 ILE A O 1
ATOM 735 N N . GLU A 1 87 ? 0.406 17.155 9.888 1.00 93.31 87 GLU A N 1
ATOM 736 C CA . GLU A 1 87 ? -0.414 17.272 11.105 1.00 93.31 87 GLU A CA 1
ATOM 737 C C . GLU A 1 87 ? -1.129 15.970 11.488 1.00 93.31 87 GLU A C 1
ATOM 739 O O . GLU A 1 87 ? -1.266 15.677 12.680 1.00 93.31 87 GLU A O 1
ATOM 744 N N . MET A 1 88 ? -1.526 15.185 10.480 1.00 95.69 88 MET A N 1
ATOM 745 C CA . MET A 1 88 ? -2.167 13.874 10.619 1.00 95.69 88 MET A CA 1
ATOM 746 C C . MET A 1 88 ? -1.299 12.858 11.371 1.00 95.69 88 MET A C 1
ATOM 748 O O . MET A 1 88 ? -1.841 11.927 11.967 1.00 95.69 88 MET A O 1
ATOM 752 N N . PHE A 1 89 ? 0.025 13.026 11.365 1.00 96.06 89 PHE A N 1
ATOM 753 C CA . PHE A 1 89 ? 0.954 12.080 11.964 1.00 96.06 89 PHE A CA 1
ATOM 754 C C . PHE A 1 89 ? 1.501 12.551 13.314 1.00 96.06 89 PHE A C 1
ATOM 756 O O . PHE A 1 89 ? 1.696 13.738 13.589 1.00 96.06 89 PHE A O 1
ATOM 763 N N . GLU A 1 90 ? 1.755 11.575 14.176 1.00 95.75 90 GLU A N 1
ATOM 764 C CA . GLU A 1 90 ? 2.582 11.678 15.373 1.00 95.75 90 GLU A CA 1
ATOM 765 C C . GLU A 1 90 ? 3.602 10.543 15.325 1.00 95.75 90 GLU A C 1
ATOM 767 O O . GLU A 1 90 ? 3.233 9.388 15.136 1.00 95.75 90 GLU A O 1
ATOM 772 N N . ILE A 1 91 ? 4.888 10.869 15.438 1.00 95.12 91 ILE A N 1
ATOM 773 C CA . ILE A 1 91 ? 5.972 9.898 15.272 1.00 95.12 91 ILE A CA 1
ATOM 774 C C . ILE A 1 91 ? 6.597 9.637 16.636 1.00 95.12 91 ILE A C 1
ATOM 776 O O . ILE A 1 91 ? 7.102 10.560 17.276 1.00 95.12 91 ILE A O 1
ATOM 780 N N . ASP A 1 92 ? 6.593 8.376 17.055 1.00 94.56 92 ASP A N 1
ATOM 781 C CA . ASP A 1 92 ? 7.363 7.900 18.197 1.00 94.56 92 ASP A CA 1
ATOM 782 C C . ASP A 1 92 ? 8.604 7.158 17.696 1.00 94.56 92 ASP A C 1
ATOM 784 O O . ASP A 1 92 ? 8.552 6.005 17.264 1.00 94.56 92 ASP A O 1
ATOM 788 N N . GLU A 1 93 ? 9.743 7.842 17.767 1.00 92.62 93 GLU A N 1
ATOM 789 C CA . GLU A 1 93 ? 11.039 7.306 17.351 1.00 92.62 93 GLU A CA 1
ATOM 790 C C . GLU A 1 93 ? 11.544 6.166 18.242 1.00 92.62 93 GLU A C 1
ATOM 792 O O . GLU A 1 93 ? 12.338 5.346 17.778 1.00 92.62 93 GLU A O 1
ATOM 797 N N . ASN A 1 94 ? 11.093 6.085 19.500 1.00 93.75 94 ASN A N 1
ATOM 798 C CA . ASN A 1 94 ? 11.536 5.042 20.425 1.00 93.75 94 ASN A CA 1
ATOM 799 C C . ASN A 1 94 ? 10.852 3.712 20.117 1.00 93.75 94 ASN A C 1
ATOM 801 O O . ASN A 1 94 ? 11.507 2.673 20.085 1.00 93.75 94 ASN A O 1
ATOM 805 N N . SER A 1 95 ? 9.537 3.746 19.887 1.00 95.00 95 SER A N 1
ATOM 806 C CA . SER A 1 95 ? 8.763 2.558 19.509 1.00 95.00 95 SER A CA 1
ATOM 807 C C . SER A 1 95 ? 8.741 2.302 18.004 1.00 95.00 95 SER A C 1
ATOM 809 O O . SER A 1 95 ? 8.166 1.303 17.574 1.00 95.00 95 SER A O 1
ATOM 811 N N . LYS A 1 96 ? 9.341 3.196 17.205 1.00 96.19 96 LYS A N 1
ATOM 812 C CA . LYS A 1 96 ? 9.304 3.163 15.740 1.00 96.19 96 LYS A CA 1
ATOM 813 C C . LYS A 1 96 ? 7.876 3.042 15.210 1.00 96.19 96 LYS A C 1
ATOM 815 O O . LYS A 1 96 ? 7.573 2.235 14.336 1.00 96.19 96 LYS A O 1
ATOM 820 N N . THR A 1 97 ? 6.987 3.874 15.746 1.00 97.75 97 THR A N 1
ATOM 821 C CA . THR A 1 97 ? 5.574 3.897 15.359 1.00 97.75 97 THR A CA 1
ATOM 822 C C . THR A 1 97 ? 5.184 5.263 14.813 1.00 97.75 97 THR A C 1
ATOM 824 O O . THR A 1 97 ? 5.474 6.294 15.418 1.00 97.75 97 THR A O 1
ATOM 827 N N . ILE A 1 98 ? 4.494 5.269 13.674 1.00 97.94 98 ILE A N 1
ATOM 828 C CA . ILE A 1 98 ? 3.844 6.453 13.112 1.00 97.94 98 ILE A CA 1
ATOM 829 C C . ILE A 1 98 ? 2.354 6.323 13.402 1.00 97.94 98 ILE A C 1
ATOM 831 O O . ILE A 1 98 ? 1.666 5.474 12.837 1.00 97.94 98 ILE A O 1
ATOM 835 N N . PHE A 1 99 ? 1.844 7.153 14.299 1.00 98.12 99 PHE A N 1
ATOM 836 C CA . PHE A 1 99 ? 0.433 7.198 14.640 1.00 98.12 99 PHE A CA 1
ATOM 837 C C . PHE A 1 99 ? -0.304 8.138 13.694 1.00 98.12 99 PHE A C 1
ATOM 839 O O . PHE A 1 99 ? -0.001 9.328 13.615 1.00 98.12 99 PHE A O 1
ATOM 846 N N . ILE A 1 100 ? -1.323 7.614 13.020 1.00 98.25 100 ILE A N 1
ATOM 847 C CA . ILE A 1 100 ? -2.361 8.429 12.397 1.00 98.25 100 ILE A CA 1
ATOM 848 C C . ILE A 1 100 ? -3.277 8.900 13.522 1.00 98.25 100 ILE A C 1
ATOM 850 O O . ILE A 1 100 ? -3.976 8.096 14.148 1.00 98.25 100 ILE A O 1
ATOM 854 N N . LYS A 1 101 ? -3.254 10.202 13.803 1.00 97.69 101 LYS A N 1
ATOM 855 C CA . LYS A 1 101 ? -4.085 10.797 14.851 1.00 97.69 101 LYS A CA 1
ATOM 856 C C . LYS A 1 101 ? -5.557 10.553 14.542 1.00 97.69 101 LYS A C 1
ATOM 858 O O . LYS A 1 101 ? -5.988 10.625 13.395 1.00 97.69 101 LYS A O 1
ATOM 863 N N . LYS A 1 102 ? -6.354 10.311 15.578 1.00 98.00 102 LYS A N 1
ATOM 864 C CA . LYS A 1 102 ? -7.803 10.1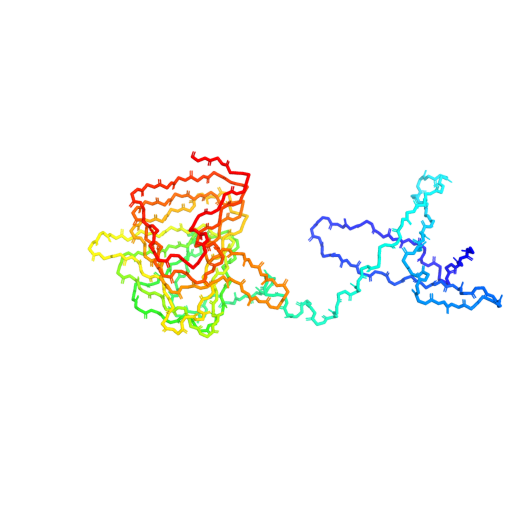63 15.426 1.00 98.00 102 LYS A CA 1
ATOM 865 C C . LYS A 1 102 ? -8.427 11.465 14.914 1.00 98.00 102 LYS A C 1
ATOM 867 O O . LYS A 1 102 ? -8.140 12.531 15.455 1.00 98.00 102 LYS A O 1
ATOM 872 N N . GLY A 1 103 ? -9.306 11.367 13.922 1.00 97.81 103 GLY A N 1
ATOM 873 C CA . GLY A 1 103 ? -10.018 12.510 13.350 1.00 97.81 103 GLY A CA 1
ATOM 874 C C . GLY A 1 103 ? -10.388 12.299 11.886 1.00 97.81 103 GLY A C 1
ATOM 875 O O . GLY A 1 103 ? -10.236 11.200 11.352 1.00 97.81 103 GLY A O 1
ATOM 876 N N . ASP A 1 104 ? -10.863 13.369 11.252 1.00 98.44 104 ASP A N 1
ATOM 877 C CA . ASP A 1 104 ? -11.137 13.413 9.819 1.00 98.44 104 ASP A CA 1
ATOM 878 C C . ASP A 1 104 ? -10.012 14.175 9.113 1.00 98.44 104 ASP A C 1
ATOM 880 O O . ASP A 1 104 ? -9.816 15.373 9.330 1.00 98.44 104 ASP A O 1
ATOM 884 N N . TRP A 1 105 ? -9.274 13.474 8.259 1.00 98.44 105 TRP A N 1
ATOM 885 C CA . TRP A 1 105 ? -8.120 14.004 7.546 1.00 98.44 105 TRP A CA 1
ATOM 886 C C . TRP A 1 105 ? -8.383 14.074 6.053 1.00 98.44 105 TRP A C 1
ATOM 888 O O . TRP A 1 105 ? -9.088 13.242 5.483 1.00 98.44 105 TRP A O 1
ATOM 898 N N . LYS A 1 106 ? -7.767 15.062 5.407 1.00 98.00 106 LYS A N 1
ATOM 899 C CA . LYS A 1 106 ? -7.699 15.150 3.952 1.00 98.00 106 LYS A CA 1
ATOM 900 C C . LYS A 1 106 ? -6.272 14.927 3.509 1.00 98.00 106 LYS A C 1
ATOM 902 O O . LYS A 1 106 ? -5.367 15.620 3.971 1.00 98.00 106 LYS A O 1
ATOM 907 N N . LEU A 1 107 ? -6.104 14.004 2.578 1.00 96.62 107 LEU A N 1
ATOM 908 C CA . LEU A 1 107 ? -4.853 13.766 1.900 1.00 96.62 107 LEU A CA 1
ATOM 909 C C . LEU A 1 107 ? -4.950 14.327 0.486 1.00 96.62 107 LEU A C 1
ATOM 911 O O . LEU A 1 107 ? -5.587 13.738 -0.377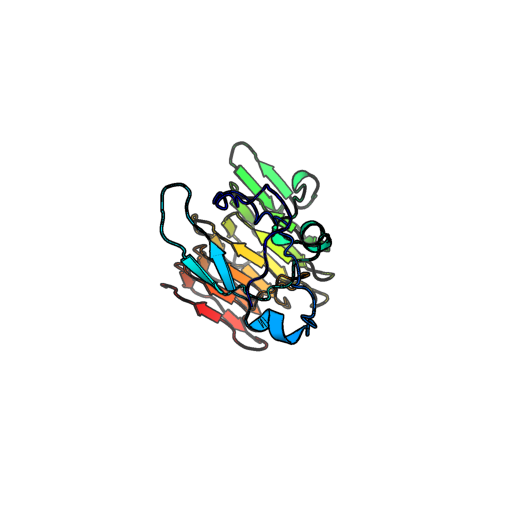 1.00 96.62 107 LEU A O 1
ATOM 915 N N . ASN A 1 108 ? -4.333 15.480 0.250 1.00 94.75 108 ASN A N 1
ATOM 916 C CA . ASN A 1 108 ? -4.311 16.161 -1.052 1.00 94.75 108 ASN A CA 1
ATOM 917 C C . ASN A 1 108 ? -2.934 16.123 -1.730 1.00 94.75 108 ASN A C 1
ATOM 919 O O . ASN A 1 108 ? -2.741 16.711 -2.791 1.00 94.75 108 ASN A O 1
ATOM 923 N N . GLN A 1 109 ? -1.972 15.454 -1.099 1.00 92.62 109 GLN A N 1
ATOM 924 C CA . GLN A 1 109 ? -0.627 15.224 -1.603 1.00 92.62 109 GLN A CA 1
ATOM 925 C C . GLN A 1 109 ? -0.246 13.787 -1.286 1.00 92.62 109 GLN A C 1
ATOM 927 O O . GLN A 1 109 ? -0.643 13.250 -0.255 1.00 92.62 109 GLN A O 1
ATOM 932 N N . SER A 1 110 ? 0.493 13.155 -2.189 1.00 93.19 110 SER A N 1
ATOM 933 C CA . SER A 1 110 ? 0.893 11.765 -1.992 1.00 93.19 110 SER A CA 1
ATOM 934 C C . SER A 1 110 ? 1.952 11.666 -0.902 1.00 93.19 110 SER A C 1
ATOM 936 O O . SER A 1 110 ? 2.801 12.549 -0.795 1.00 93.19 110 SER A O 1
ATOM 938 N N . LEU A 1 111 ? 1.893 10.608 -0.099 1.00 93.00 111 LEU A N 1
ATOM 939 C CA . LEU A 1 111 ? 2.796 10.380 1.024 1.00 93.00 111 LEU A CA 1
ATOM 940 C C . LEU A 1 111 ? 3.580 9.094 0.840 1.00 93.00 111 LEU A C 1
ATOM 942 O O . LEU A 1 111 ? 3.082 8.126 0.273 1.00 93.00 111 LEU A O 1
ATOM 946 N N . ILE A 1 112 ? 4.794 9.104 1.378 1.00 92.81 112 ILE A N 1
ATOM 947 C CA . ILE A 1 112 ? 5.713 7.978 1.378 1.00 92.81 112 ILE A CA 1
ATOM 948 C C . ILE A 1 112 ? 6.128 7.768 2.824 1.00 92.81 112 ILE A C 1
ATOM 950 O O . ILE A 1 112 ? 6.727 8.653 3.442 1.00 92.81 112 ILE A O 1
ATOM 954 N N . ILE A 1 113 ? 5.760 6.617 3.370 1.00 94.25 113 ILE A N 1
ATOM 955 C CA . ILE A 1 113 ? 6.170 6.188 4.699 1.00 94.25 113 ILE A CA 1
ATOM 956 C C . ILE A 1 113 ? 7.457 5.373 4.541 1.00 94.25 113 ILE A C 1
ATOM 958 O O . ILE A 1 113 ? 7.450 4.386 3.802 1.00 94.25 113 ILE A O 1
ATOM 962 N N . PRO A 1 114 ? 8.563 5.782 5.191 1.00 92.81 114 PRO A N 1
ATOM 963 C CA . PRO A 1 114 ? 9.844 5.103 5.059 1.00 92.81 114 PRO A CA 1
ATOM 964 C C . PRO A 1 114 ? 9.820 3.730 5.732 1.00 92.81 114 PRO A C 1
ATOM 966 O O . PRO A 1 114 ? 8.904 3.404 6.485 1.00 92.81 114 PRO A O 1
ATOM 969 N N . GLU A 1 115 ? 10.857 2.943 5.481 1.00 93.25 115 GLU A N 1
ATOM 970 C CA . GLU A 1 115 ? 11.096 1.678 6.170 1.00 93.25 115 GLU A CA 1
ATOM 971 C C . GLU A 1 115 ? 11.397 1.857 7.666 1.00 93.25 115 GLU A C 1
ATOM 973 O O . GLU A 1 115 ? 11.760 2.940 8.135 1.00 93.25 115 GLU A O 1
ATOM 978 N N . GLY A 1 116 ? 11.279 0.760 8.416 1.00 91.81 116 GLY A N 1
ATOM 979 C CA . GLY A 1 116 ? 11.675 0.700 9.823 1.00 91.81 116 GLY A CA 1
ATOM 980 C C . GLY A 1 116 ? 10.649 1.255 10.808 1.00 91.81 116 GLY A C 1
ATOM 981 O O . GLY A 1 116 ? 11.000 1.437 11.973 1.00 91.81 116 GLY A O 1
ATOM 982 N N . PHE A 1 117 ? 9.411 1.505 10.373 1.00 96.25 117 PHE A N 1
ATOM 983 C CA . PHE A 1 117 ? 8.299 1.905 11.233 1.00 96.25 117 PHE A CA 1
ATOM 984 C C . PHE A 1 117 ? 7.129 0.911 11.164 1.00 96.25 117 PHE A C 1
ATOM 986 O O . PHE A 1 117 ? 7.075 0.012 10.330 1.00 96.25 117 PHE A O 1
ATOM 993 N N . SER A 1 118 ? 6.164 1.105 12.060 1.00 98.25 118 SER A N 1
ATOM 994 C CA . SER A 1 118 ? 4.818 0.535 11.988 1.00 98.25 118 SER A CA 1
ATOM 995 C C . SER A 1 118 ? 3.800 1.673 11.987 1.00 98.25 118 SER A C 1
ATOM 997 O O . SER A 1 118 ? 3.901 2.606 12.788 1.00 98.25 118 SER A O 1
ATOM 999 N N . VAL A 1 119 ? 2.828 1.637 11.079 1.00 98.56 119 VAL A N 1
ATOM 1000 C CA . VAL A 1 119 ? 1.825 2.696 10.913 1.00 98.56 119 VAL A CA 1
ATOM 1001 C C . VAL A 1 119 ? 0.563 2.310 11.665 1.00 98.56 119 VAL A C 1
ATOM 1003 O O . VAL A 1 119 ? -0.157 1.394 11.278 1.00 98.56 119 VAL A O 1
ATOM 1006 N N . SER A 1 120 ? 0.270 3.022 12.745 1.00 98.69 120 SER A N 1
ATOM 1007 C CA . SER A 1 120 ? -0.849 2.726 13.634 1.00 98.69 120 SER A CA 1
ATOM 1008 C C . SER A 1 120 ? -2.025 3.652 13.349 1.00 98.69 120 SER A C 1
ATOM 1010 O O . SER A 1 120 ? -1.897 4.873 13.427 1.00 98.69 120 SER A O 1
ATOM 1012 N N . CYS A 1 121 ? -3.192 3.078 13.060 1.00 98.75 121 CYS A N 1
ATOM 1013 C CA . CYS A 1 121 ? -4.447 3.816 12.928 1.00 98.75 121 CYS A CA 1
ATOM 1014 C C . CYS A 1 121 ? -5.522 3.157 13.794 1.00 98.75 121 CYS A C 1
ATOM 1016 O O . CYS A 1 121 ? -5.624 1.929 13.861 1.00 98.75 121 CYS A O 1
ATOM 1018 N N . LYS A 1 122 ? -6.322 3.966 14.489 1.00 98.38 122 LYS A N 1
ATOM 1019 C CA . LYS A 1 122 ? -7.346 3.488 15.427 1.00 98.38 122 LYS A CA 1
ATOM 1020 C C . LYS A 1 122 ? -8.742 3.921 14.999 1.00 98.38 122 LYS A C 1
ATOM 1022 O O . LYS A 1 122 ? -8.914 4.842 14.203 1.00 98.38 122 LYS A O 1
ATOM 1027 N N . GLU A 1 123 ? -9.730 3.231 15.553 1.00 98.38 123 GLU A N 1
ATOM 1028 C CA . GLU A 1 123 ? -11.159 3.453 15.345 1.00 98.38 123 GLU A CA 1
ATOM 1029 C C . GLU A 1 123 ? -11.613 4.926 15.345 1.00 98.38 123 GLU A C 1
ATOM 1031 O O . GLU A 1 123 ? -11.124 5.776 16.099 1.00 98.38 123 GLU A O 1
ATOM 1036 N N . GLY A 1 124 ? -12.622 5.216 14.519 1.00 95.38 124 GLY A N 1
ATOM 1037 C CA . GLY A 1 124 ? -13.187 6.560 14.378 1.00 95.38 124 GLY A CA 1
ATOM 1038 C C . GLY A 1 124 ? -12.261 7.552 13.669 1.00 95.38 124 GLY A C 1
ATOM 1039 O O . GLY A 1 124 ? -12.359 8.749 13.929 1.00 95.38 124 GLY A O 1
ATOM 1040 N N . THR A 1 125 ? -11.365 7.052 12.816 1.00 98.75 125 THR A N 1
ATOM 1041 C CA . THR A 1 125 ? -10.513 7.860 11.934 1.00 98.75 125 THR A CA 1
ATOM 1042 C C . THR A 1 125 ? -11.027 7.766 10.503 1.00 98.75 125 THR A C 1
ATOM 1044 O O . THR A 1 125 ? -11.301 6.664 10.018 1.00 98.75 125 THR A O 1
ATOM 1047 N N . SER A 1 126 ? -11.127 8.906 9.823 1.00 98.81 126 SER A N 1
ATOM 1048 C CA . SER A 1 126 ? -11.458 8.974 8.400 1.00 98.81 126 SER A CA 1
ATOM 1049 C C . SER A 1 126 ? -10.341 9.678 7.634 1.00 98.81 126 SER A C 1
ATOM 1051 O O . SER A 1 126 ? -9.849 10.711 8.080 1.00 98.81 126 SER A O 1
ATOM 1053 N N . ILE A 1 127 ? -9.958 9.155 6.472 1.00 98.75 127 ILE A N 1
ATOM 1054 C CA . ILE A 1 127 ? -8.957 9.762 5.592 1.00 98.75 127 ILE A CA 1
ATOM 1055 C C . ILE A 1 127 ? -9.549 9.862 4.186 1.00 98.75 127 ILE A C 1
ATOM 1057 O O . ILE A 1 127 ? -9.883 8.848 3.573 1.00 98.75 127 ILE A O 1
ATOM 1061 N N . ASP A 1 128 ? -9.692 11.093 3.701 1.00 98.81 128 ASP A N 1
ATOM 1062 C CA . ASP A 1 128 ? -10.208 11.424 2.373 1.00 98.81 128 ASP A CA 1
ATOM 1063 C C . ASP A 1 128 ? -9.048 11.717 1.411 1.00 98.81 128 ASP A C 1
ATOM 1065 O O . ASP A 1 128 ? -8.379 12.748 1.524 1.00 98.81 128 ASP A O 1
ATOM 1069 N N . PHE A 1 129 ? -8.789 10.792 0.494 1.00 98.69 129 PHE A N 1
ATOM 1070 C CA . PHE A 1 129 ? -7.771 10.876 -0.544 1.00 98.69 129 PHE A CA 1
ATOM 1071 C C . PHE A 1 129 ? -8.346 11.659 -1.723 1.00 98.69 129 PHE A C 1
ATOM 1073 O O . PHE A 1 129 ? -9.266 11.201 -2.399 1.00 98.69 129 PHE A O 1
ATOM 1080 N N . ILE A 1 130 ? -7.804 12.845 -1.972 1.00 98.38 130 ILE A N 1
ATOM 1081 C CA . ILE A 1 130 ? -8.257 13.770 -3.012 1.00 98.38 130 ILE A CA 1
ATOM 1082 C C . ILE A 1 130 ? -7.087 14.240 -3.871 1.00 98.38 130 ILE A C 1
ATOM 1084 O O . ILE A 1 130 ? -5.921 14.088 -3.499 1.00 98.38 130 ILE A O 1
ATOM 1088 N N . MET A 1 131 ? -7.399 14.859 -5.008 1.00 96.81 131 MET A N 1
ATOM 1089 C CA . MET A 1 131 ? -6.414 15.423 -5.937 1.00 96.81 131 MET A CA 1
ATOM 1090 C C . MET A 1 13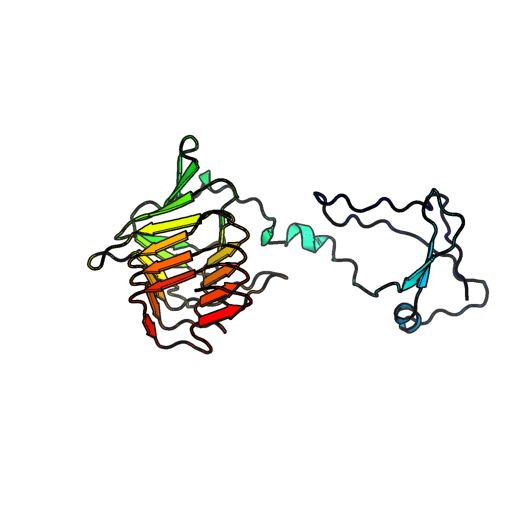1 ? -5.352 14.407 -6.387 1.00 96.81 131 MET A C 1
ATOM 1092 O O . MET A 1 131 ? -4.169 14.728 -6.509 1.00 96.81 131 MET A O 1
ATOM 1096 N N . GLY A 1 132 ? -5.765 13.161 -6.612 1.00 96.00 132 GLY A N 1
ATOM 1097 C CA . GLY A 1 132 ? -4.859 12.109 -7.050 1.00 96.00 132 GLY A CA 1
ATOM 1098 C C . GLY A 1 132 ? -3.899 11.614 -5.972 1.00 96.00 132 GLY A C 1
ATOM 1099 O O . GLY A 1 132 ? -2.916 10.977 -6.324 1.00 96.00 132 GLY A O 1
ATOM 1100 N N . SER A 1 133 ? -4.074 11.925 -4.686 1.00 96.56 133 SER A N 1
ATOM 1101 C CA . SER A 1 133 ? -3.119 11.502 -3.652 1.00 96.56 133 SER A CA 1
ATOM 1102 C C . SER A 1 133 ? -3.075 9.979 -3.474 1.00 96.56 133 SER A C 1
ATOM 1104 O O . SER A 1 133 ? -4.084 9.300 -3.637 1.00 96.56 133 SER A O 1
ATOM 1106 N N . THR A 1 134 ? -1.905 9.442 -3.128 1.00 97.00 134 THR A N 1
ATOM 1107 C CA . THR A 1 134 ? -1.703 8.033 -2.746 1.00 97.00 134 THR A CA 1
ATOM 1108 C C . THR A 1 134 ? -0.878 7.944 -1.463 1.00 97.00 134 THR A C 1
ATOM 1110 O O . THR A 1 134 ? -0.163 8.890 -1.116 1.00 97.00 134 THR A O 1
ATOM 1113 N N . LEU A 1 135 ? -0.958 6.815 -0.764 1.00 96.88 135 LEU A N 1
ATOM 1114 C CA . LEU A 1 135 ? -0.079 6.479 0.350 1.00 96.88 135 LEU A CA 1
ATOM 1115 C C . LEU A 1 135 ? 0.775 5.272 -0.037 1.00 96.88 135 LEU A C 1
ATOM 1117 O O . LEU A 1 135 ? 0.284 4.148 -0.090 1.00 96.88 135 LEU A O 1
ATOM 1121 N N . LEU A 1 136 ? 2.061 5.506 -0.266 1.00 96.88 136 LEU A N 1
ATOM 1122 C CA . LEU A 1 136 ? 3.056 4.457 -0.440 1.00 96.88 136 LEU A CA 1
ATOM 1123 C C . LEU A 1 136 ? 3.732 4.184 0.906 1.00 96.88 136 LEU A C 1
ATOM 1125 O O . LEU A 1 136 ? 4.195 5.111 1.567 1.00 96.88 136 LEU A O 1
ATOM 1129 N N . SER A 1 137 ? 3.796 2.928 1.325 1.00 97.44 137 SER A N 1
ATOM 1130 C CA . SER A 1 137 ? 4.388 2.531 2.598 1.00 97.44 137 SER A CA 1
ATOM 1131 C C . SER A 1 137 ? 5.447 1.455 2.408 1.00 97.44 137 SER A C 1
ATOM 1133 O O . SER A 1 137 ? 5.179 0.403 1.838 1.00 97.44 137 SER A O 1
ATOM 1135 N N . TYR A 1 138 ? 6.626 1.699 2.972 1.00 97.06 138 TYR A N 1
ATOM 1136 C CA . TYR A 1 138 ? 7.659 0.687 3.214 1.00 97.06 138 TYR A CA 1
ATOM 1137 C C . TYR A 1 138 ? 7.622 0.192 4.674 1.00 97.06 138 TYR A C 1
ATOM 1139 O O . TYR A 1 138 ? 8.599 -0.325 5.206 1.00 97.06 138 TYR A O 1
ATOM 1147 N N . SER A 1 139 ? 6.489 0.400 5.349 1.00 98.06 139 SER A N 1
ATOM 1148 C CA . SER A 1 139 ? 6.219 0.021 6.738 1.00 98.06 139 SER A CA 1
ATOM 1149 C C . SER A 1 139 ? 4.878 -0.702 6.861 1.00 98.06 139 SER A C 1
ATOM 1151 O O . SER A 1 139 ? 3.957 -0.453 6.075 1.00 98.06 139 SER A O 1
ATOM 1153 N N . ASP A 1 140 ? 4.745 -1.564 7.872 1.00 98.69 140 ASP A N 1
ATOM 1154 C CA . ASP A 1 140 ? 3.527 -2.348 8.095 1.00 98.69 140 ASP A CA 1
ATOM 1155 C C . ASP A 1 140 ? 2.356 -1.472 8.561 1.00 98.69 140 ASP A C 1
ATOM 1157 O O . ASP A 1 140 ? 2.551 -0.484 9.272 1.00 98.69 140 ASP A O 1
ATOM 1161 N N . LEU A 1 141 ? 1.128 -1.841 8.187 1.00 98.88 141 LEU A N 1
ATOM 1162 C CA . LEU A 1 141 ? -0.088 -1.123 8.574 1.00 98.88 141 LEU A CA 1
ATOM 1163 C C . LEU A 1 141 ? -0.819 -1.871 9.696 1.00 98.88 141 LEU A C 1
ATOM 1165 O O . LEU A 1 141 ? -1.273 -2.995 9.505 1.00 98.88 141 LEU A O 1
ATOM 1169 N N . GLN A 1 142 ? -0.980 -1.233 10.855 1.00 98.88 142 GLN A N 1
ATOM 1170 C CA . GLN A 1 142 ? -1.706 -1.747 12.024 1.00 98.88 142 GLN A CA 1
ATOM 1171 C C . GLN A 1 142 ? -2.977 -0.923 12.242 1.00 98.88 142 GLN A C 1
ATOM 1173 O O . GLN A 1 142 ? -3.027 0.015 13.049 1.00 98.88 142 GLN A O 1
ATOM 1178 N N . PHE A 1 143 ? -4.008 -1.225 11.454 1.00 98.88 143 PHE A N 1
ATOM 1179 C CA . PHE A 1 143 ? -5.259 -0.473 11.418 1.00 98.88 143 PHE A CA 1
ATOM 1180 C C . PHE A 1 143 ? -6.333 -1.235 12.183 1.00 98.88 143 PHE A C 1
ATOM 1182 O O . PHE A 1 143 ? -6.827 -2.269 11.744 1.00 98.88 143 PHE A O 1
ATOM 1189 N N . HIS A 1 144 ? -6.726 -0.701 13.336 1.00 98.81 144 HIS A N 1
ATOM 1190 C CA . HIS A 1 144 ? -7.660 -1.364 14.239 1.00 98.81 144 HIS A CA 1
ATOM 1191 C C . HIS A 1 144 ? -8.875 -0.478 14.506 1.00 98.81 144 HIS A C 1
ATOM 1193 O O . HIS A 1 144 ? -8.895 0.322 15.447 1.00 98.81 144 HIS A O 1
ATOM 1199 N N . GLY A 1 145 ? -9.881 -0.627 13.647 1.00 98.75 145 GLY A N 1
ATOM 1200 C CA . GLY A 1 145 ? -11.219 -0.092 13.843 1.00 98.75 145 GLY A CA 1
ATOM 1201 C C . GLY A 1 145 ? -12.089 -0.994 14.719 1.00 98.75 145 GLY A C 1
ATOM 1202 O O . GLY A 1 145 ? -11.686 -2.080 15.145 1.00 98.75 145 GLY A O 1
ATOM 1203 N N . THR A 1 146 ? -13.330 -0.568 14.924 1.00 98.69 146 THR A N 1
ATOM 1204 C CA . THR A 1 146 ? -14.398 -1.387 15.514 1.00 98.69 146 THR A CA 1
ATOM 1205 C C . THR A 1 146 ? -15.617 -1.403 14.604 1.00 98.69 146 THR A C 1
ATOM 1207 O O . THR A 1 146 ? -15.715 -0.616 13.662 1.00 98.69 146 THR A O 1
ATOM 1210 N N . LYS A 1 147 ? -16.568 -2.302 14.871 1.00 98.12 147 LYS A N 1
ATOM 1211 C CA . LYS A 1 147 ? -17.826 -2.361 14.120 1.00 98.12 147 LYS A CA 1
ATOM 1212 C C . LYS A 1 147 ? -18.605 -1.044 14.217 1.00 98.12 147 LYS A C 1
ATOM 1214 O O . LYS A 1 147 ? -19.199 -0.608 13.234 1.00 98.12 147 LYS A O 1
ATOM 1219 N N . GLU A 1 148 ? -18.604 -0.425 15.393 1.00 98.38 148 GLU A N 1
ATOM 1220 C CA . GLU A 1 148 ? -19.303 0.827 15.674 1.00 98.38 148 GLU A CA 1
ATOM 1221 C C . GLU A 1 148 ? -18.548 2.037 15.112 1.00 98.38 148 GLU A C 1
ATOM 1223 O O . GLU A 1 148 ? -19.170 2.964 14.595 1.00 98.38 148 GLU A O 1
ATOM 1228 N N . ASN A 1 149 ? -17.212 2.017 15.176 1.00 98.31 149 ASN A N 1
ATOM 1229 C CA . ASN A 1 149 ? -16.348 3.104 14.722 1.00 98.31 149 ASN A CA 1
ATOM 1230 C C . ASN A 1 149 ? -15.273 2.578 13.753 1.00 98.31 149 ASN A C 1
ATOM 1232 O O . ASN A 1 149 ? -14.087 2.535 14.095 1.00 98.31 149 ASN A O 1
ATOM 1236 N N . PRO A 1 150 ? -15.646 2.177 12.527 1.00 98.62 150 PRO A N 1
ATOM 1237 C CA . PRO A 1 150 ? -14.669 1.677 11.572 1.00 98.62 150 PRO A CA 1
ATOM 1238 C C . PRO A 1 150 ? -13.678 2.776 11.177 1.00 98.62 150 PRO A C 1
ATOM 1240 O O . PRO A 1 150 ? -13.997 3.969 11.233 1.00 98.62 150 PRO A O 1
ATOM 1243 N N . ILE A 1 151 ? -12.488 2.368 10.740 1.00 98.94 151 ILE A N 1
ATOM 1244 C CA . ILE A 1 151 ? -11.568 3.267 10.033 1.00 98.94 151 ILE A CA 1
ATOM 1245 C C . ILE A 1 151 ? -12.086 3.419 8.603 1.00 98.94 151 ILE A C 1
ATOM 1247 O O . ILE A 1 151 ? -12.431 2.425 7.962 1.00 98.94 151 ILE A O 1
ATOM 1251 N N . LYS A 1 152 ? -12.164 4.649 8.096 1.00 98.94 152 LYS A N 1
ATOM 1252 C CA . LYS A 1 152 ? -12.676 4.940 6.750 1.00 98.94 152 LYS A CA 1
ATOM 1253 C C . LYS A 1 152 ? -11.577 5.547 5.896 1.00 98.94 152 LYS A C 1
ATOM 1255 O O . LYS A 1 152 ? -11.048 6.595 6.238 1.00 98.94 152 LYS A O 1
ATOM 1260 N N . ILE A 1 153 ? -11.277 4.927 4.768 1.00 98.88 153 ILE A N 1
ATOM 1261 C CA . ILE A 1 153 ? -10.296 5.414 3.801 1.00 98.88 153 ILE A CA 1
ATOM 1262 C C . ILE A 1 153 ? -11.027 5.514 2.471 1.00 98.88 153 ILE A C 1
ATOM 1264 O O . ILE A 1 153 ? -11.521 4.518 1.948 1.00 98.88 153 ILE A O 1
ATOM 1268 N N . PHE A 1 154 ? -11.205 6.724 1.962 1.00 98.88 154 PHE A N 1
ATOM 1269 C CA . PHE A 1 154 ? -12.078 6.941 0.814 1.00 98.88 154 PHE A CA 1
ATOM 1270 C C . PHE A 1 154 ? -11.604 8.091 -0.058 1.00 98.88 154 PHE A C 1
ATOM 1272 O O . PHE A 1 154 ? -10.727 8.837 0.353 1.00 98.88 154 PHE A O 1
ATOM 1279 N N . SER A 1 155 ? -12.205 8.251 -1.235 1.00 98.75 155 SER A N 1
ATOM 1280 C CA . SER A 1 155 ? -12.023 9.443 -2.061 1.00 98.75 155 SER A CA 1
ATOM 1281 C C . SER A 1 155 ? -13.358 10.120 -2.346 1.00 98.75 155 SER A C 1
ATOM 1283 O O . SER A 1 155 ? -14.267 9.529 -2.931 1.00 98.75 155 SER A O 1
ATOM 1285 N N . SER A 1 156 ? -13.509 11.370 -1.912 1.00 98.62 156 SER A N 1
ATOM 1286 C CA . SER A 1 156 ? -14.719 12.157 -2.169 1.00 98.62 156 SER A CA 1
ATOM 1287 C C . SER A 1 156 ? -14.803 12.690 -3.600 1.00 98.62 156 SER A C 1
ATOM 1289 O O . SER A 1 156 ? -15.910 12.850 -4.118 1.00 98.62 156 SER A O 1
ATOM 1291 N N . ASP A 1 157 ? -13.660 12.929 -4.247 1.00 98.31 157 ASP A N 1
ATOM 1292 C CA . ASP A 1 157 ? -13.562 13.386 -5.638 1.00 98.31 157 ASP A CA 1
ATOM 1293 C C . ASP A 1 157 ? -13.297 12.247 -6.639 1.00 98.31 157 ASP A C 1
ATOM 1295 O O . ASP A 1 157 ? -13.242 12.497 -7.843 1.00 98.31 157 ASP A O 1
ATOM 1299 N N . ARG A 1 158 ? -13.194 11.002 -6.146 1.00 97.81 158 ARG A N 1
ATOM 1300 C CA . ARG A 1 158 ? -12.906 9.769 -6.904 1.00 97.81 158 ARG A CA 1
ATOM 1301 C C . ARG A 1 158 ? -11.553 9.763 -7.613 1.00 97.81 158 ARG A C 1
ATOM 1303 O O . ARG A 1 158 ? -11.340 8.971 -8.525 1.00 97.81 158 ARG A O 1
ATOM 1310 N N . THR A 1 159 ? -10.643 10.648 -7.216 1.00 98.06 159 THR A N 1
ATOM 1311 C CA . THR A 1 159 ? -9.287 10.697 -7.772 1.00 98.06 159 THR A CA 1
ATOM 1312 C C . THR A 1 159 ? -8.261 10.038 -6.860 1.00 98.06 159 THR A C 1
ATOM 1314 O O . THR A 1 159 ? -7.150 9.775 -7.303 1.00 98.06 159 THR A O 1
ATOM 1317 N N . GLY A 1 160 ? -8.605 9.769 -5.598 1.00 98.44 160 GLY A N 1
ATOM 1318 C CA . GLY A 1 160 ? -7.703 9.206 -4.599 1.00 98.44 160 GLY A CA 1
ATOM 1319 C C . GLY A 1 160 ? -7.149 7.849 -5.020 1.00 98.44 160 GLY A C 1
ATOM 1320 O O . GLY A 1 160 ? -7.895 6.889 -5.195 1.00 98.44 160 GLY A O 1
ATOM 1321 N N . GLN A 1 161 ? -5.832 7.774 -5.139 1.00 98.00 161 GLN A N 1
ATOM 1322 C CA . GLN A 1 161 ? -5.073 6.675 -5.725 1.00 98.00 161 GLN A CA 1
ATOM 1323 C C . GLN A 1 161 ? -4.640 5.625 -4.686 1.00 98.00 161 GLN A C 1
ATOM 1325 O O . GLN A 1 161 ? -3.529 5.102 -4.736 1.00 98.00 161 GLN A O 1
ATOM 1330 N N . GLY A 1 162 ? -5.491 5.371 -3.692 1.00 97.50 162 GLY A N 1
ATOM 1331 C CA . GLY A 1 162 ? -5.352 4.237 -2.782 1.00 97.50 162 GLY A CA 1
ATOM 1332 C C . GLY A 1 162 ? -4.031 4.130 -2.001 1.00 97.50 162 GLY A C 1
ATOM 1333 O O . GLY A 1 162 ? -3.420 5.139 -1.636 1.00 97.50 162 GLY A O 1
ATOM 1334 N N . ILE A 1 163 ? -3.644 2.894 -1.671 1.00 98.62 163 ILE A N 1
ATOM 1335 C CA . ILE A 1 163 ? -2.521 2.562 -0.781 1.00 98.62 163 ILE A CA 1
ATOM 1336 C C . ILE A 1 163 ? -1.694 1.422 -1.379 1.00 98.62 163 ILE A C 1
ATOM 1338 O O . ILE A 1 163 ? -2.248 0.408 -1.793 1.00 98.62 163 ILE A O 1
ATOM 1342 N N . ALA A 1 164 ? -0.370 1.548 -1.334 1.00 98.44 164 ALA A N 1
ATOM 1343 C CA . ALA A 1 164 ? 0.555 0.467 -1.663 1.00 98.44 164 ALA A CA 1
ATOM 1344 C C . ALA A 1 164 ? 1.511 0.202 -0.495 1.00 98.44 164 ALA A C 1
ATOM 1346 O O . ALA A 1 164 ? 2.102 1.140 0.040 1.00 98.44 164 ALA A O 1
ATOM 1347 N N . VAL A 1 165 ? 1.681 -1.064 -0.116 1.00 98.62 165 VAL A N 1
ATOM 1348 C CA . VAL A 1 165 ? 2.661 -1.523 0.878 1.00 98.62 165 VAL A CA 1
ATOM 1349 C C . VAL A 1 165 ? 3.659 -2.441 0.184 1.00 98.62 165 VAL A C 1
ATOM 1351 O O . VAL A 1 165 ? 3.251 -3.444 -0.403 1.00 98.62 165 VAL A O 1
ATOM 1354 N N . LEU A 1 166 ? 4.943 -2.078 0.208 1.00 97.12 166 LEU A N 1
ATOM 1355 C CA . LEU A 1 166 ? 5.985 -2.753 -0.570 1.00 97.12 166 LEU A CA 1
ATOM 1356 C C . LEU A 1 166 ? 7.127 -3.250 0.326 1.00 97.12 166 LEU A C 1
ATOM 1358 O O . LEU A 1 166 ? 7.687 -2.466 1.092 1.00 97.12 166 LEU A O 1
ATOM 1362 N N . ASN A 1 167 ? 7.533 -4.508 0.132 1.00 96.88 167 ASN A N 1
ATOM 1363 C CA . ASN A 1 167 ? 8.734 -5.126 0.710 1.00 96.88 167 ASN A CA 1
ATOM 1364 C C . ASN A 1 167 ? 8.814 -5.038 2.245 1.00 96.88 167 ASN A C 1
ATOM 1366 O O . ASN A 1 167 ? 9.830 -4.619 2.802 1.00 96.88 167 ASN A O 1
ATOM 1370 N N . VAL A 1 168 ? 7.740 -5.415 2.940 1.00 97.25 168 VAL A N 1
ATOM 1371 C CA . VAL A 1 168 ? 7.657 -5.354 4.403 1.00 97.25 168 VAL A CA 1
ATOM 1372 C C . VAL A 1 168 ? 7.541 -6.760 4.975 1.00 97.25 168 VAL A C 1
ATOM 1374 O O . VAL A 1 168 ? 6.531 -7.418 4.792 1.00 97.25 168 VAL A O 1
ATOM 1377 N N . GLU A 1 169 ? 8.527 -7.214 5.749 1.00 96.50 169 GLU A N 1
ATOM 1378 C CA . GLU A 1 169 ? 8.483 -8.564 6.341 1.00 96.50 169 GLU A CA 1
ATOM 1379 C C . GLU A 1 169 ? 7.385 -8.722 7.407 1.00 96.50 169 GLU A C 1
ATOM 1381 O O . GLU A 1 169 ? 6.834 -9.804 7.609 1.00 96.50 169 GLU A O 1
ATOM 1386 N N . LYS A 1 170 ? 7.067 -7.641 8.126 1.00 97.94 170 LYS A N 1
ATOM 1387 C CA . LYS A 1 170 ? 6.091 -7.667 9.217 1.00 97.94 170 LYS A CA 1
ATOM 1388 C C . LYS A 1 170 ? 4.659 -7.613 8.684 1.00 97.94 170 LYS A C 1
ATOM 1390 O O . LYS A 1 170 ? 4.298 -6.722 7.921 1.00 97.94 170 LYS A O 1
ATOM 1395 N N . THR A 1 171 ? 3.820 -8.523 9.175 1.00 98.69 171 THR A N 1
ATOM 1396 C CA . THR A 1 171 ? 2.419 -8.644 8.758 1.00 98.69 171 THR A CA 1
ATOM 1397 C C . THR A 1 171 ? 1.599 -7.401 9.092 1.00 98.69 171 THR A C 1
ATOM 1399 O O . THR A 1 171 ? 1.469 -7.013 10.259 1.00 98.69 171 THR A O 1
ATOM 1402 N N . SER A 1 172 ? 0.979 -6.817 8.069 1.00 98.88 172 SER A N 1
ATOM 1403 C CA . SER A 1 172 ? -0.033 -5.774 8.231 1.00 98.88 172 SER A CA 1
ATOM 1404 C C . SER A 1 172 ? -1.336 -6.375 8.760 1.00 98.88 172 SER A C 1
ATOM 1406 O O . SER A 1 172 ? -1.757 -7.449 8.334 1.00 98.88 172 SER A O 1
ATOM 1408 N N . ASN A 1 173 ? -2.000 -5.689 9.688 1.00 98.88 173 ASN A N 1
ATOM 1409 C CA . ASN A 1 173 ? -3.269 -6.123 10.262 1.00 98.88 173 ASN A CA 1
ATOM 1410 C C . ASN A 1 173 ? -4.315 -5.022 10.106 1.00 98.88 173 ASN A C 1
ATOM 1412 O O . ASN A 1 173 ? -4.217 -3.959 10.723 1.00 98.88 173 ASN A O 1
ATOM 1416 N N . LEU A 1 174 ? -5.315 -5.277 9.267 1.00 98.94 174 LEU A N 1
ATOM 1417 C CA . LEU A 1 174 ? -6.416 -4.358 9.026 1.00 98.94 174 LEU A CA 1
ATOM 1418 C C . LEU A 1 174 ? -7.698 -4.996 9.545 1.00 98.94 174 LEU A C 1
ATOM 1420 O O . LEU A 1 174 ? -8.155 -6.022 9.041 1.00 98.94 174 LEU A O 1
ATOM 1424 N N . LYS A 1 175 ? -8.296 -4.355 10.547 1.00 98.94 175 LYS A N 1
ATOM 1425 C CA . LYS A 1 175 ? -9.531 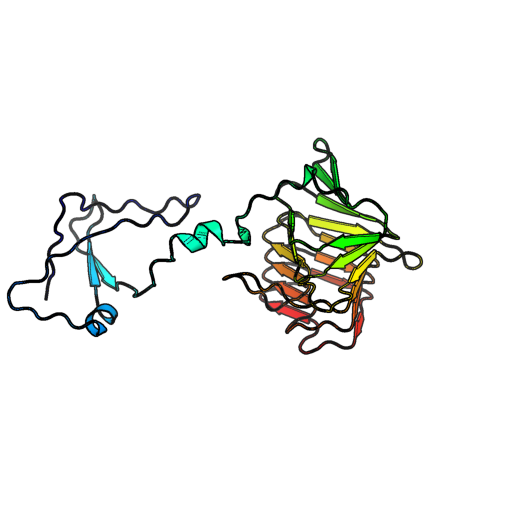-4.804 11.177 1.00 98.94 175 LYS A CA 1
ATOM 1426 C C . LYS A 1 175 ? -10.589 -3.709 11.196 1.00 98.94 175 LYS A C 1
ATOM 1428 O O . LYS A 1 175 ? -10.309 -2.606 11.664 1.00 98.94 175 LYS A O 1
ATOM 1433 N N . HIS A 1 176 ? -11.807 -4.020 10.744 1.00 98.88 176 HIS A N 1
ATOM 1434 C CA . HIS A 1 176 ? -12.921 -3.060 10.645 1.00 98.88 176 HIS A CA 1
ATOM 1435 C C . HIS A 1 176 ? -12.533 -1.780 9.883 1.00 98.88 176 HIS A C 1
ATOM 1437 O O . HIS A 1 176 ? -12.655 -0.657 10.387 1.00 98.88 176 HIS A O 1
ATOM 1443 N N . VAL A 1 177 ? -12.044 -1.970 8.658 1.00 98.94 177 VAL A N 1
ATOM 1444 C CA . VAL A 1 177 ? -11.626 -0.895 7.749 1.00 98.94 177 VAL A CA 1
ATOM 1445 C C . VAL A 1 177 ? -12.570 -0.849 6.551 1.00 98.94 177 VAL A C 1
ATOM 1447 O O . VAL A 1 177 ? -12.972 -1.888 6.034 1.00 98.94 177 VAL A O 1
ATOM 1450 N N . VAL A 1 178 ? -12.932 0.350 6.104 1.00 98.94 178 VAL A N 1
ATOM 1451 C CA . VAL A 1 178 ? -13.756 0.565 4.910 1.00 98.94 178 VAL A CA 1
ATOM 1452 C C . VAL A 1 178 ? -12.959 1.366 3.891 1.00 98.94 178 VAL A C 1
ATOM 1454 O O . VAL A 1 178 ? -12.681 2.543 4.122 1.00 98.94 178 VAL A O 1
ATOM 1457 N N . PHE A 1 179 ? -12.650 0.737 2.762 1.00 98.94 179 PHE A N 1
ATOM 1458 C CA . PHE A 1 179 ? -12.103 1.350 1.558 1.00 98.94 179 PHE A CA 1
ATOM 1459 C C . PHE A 1 179 ? -13.230 1.691 0.586 1.00 98.94 179 PHE A C 1
ATOM 1461 O O . PHE A 1 179 ? -14.100 0.851 0.330 1.00 98.94 179 PHE A O 1
ATOM 1468 N N . ARG A 1 180 ? -13.258 2.926 0.066 1.00 98.81 180 ARG A N 1
ATOM 1469 C CA . ARG A 1 180 ? -14.356 3.354 -0.812 1.00 98.81 180 ARG A CA 1
ATOM 1470 C C . ARG A 1 180 ? -13.978 4.391 -1.869 1.00 98.81 180 ARG A C 1
ATOM 1472 O O . ARG A 1 180 ? -13.353 5.391 -1.535 1.00 98.81 180 ARG A O 1
ATOM 1479 N N . ASP A 1 181 ? -14.478 4.224 -3.095 1.00 98.75 181 ASP A N 1
ATOM 1480 C CA . ASP A 1 181 ? -14.349 5.205 -4.194 1.00 98.75 181 ASP A CA 1
ATOM 1481 C C . ASP A 1 181 ? -12.883 5.522 -4.592 1.00 98.75 181 ASP A C 1
ATOM 1483 O O . ASP A 1 181 ? -12.618 6.556 -5.198 1.00 98.75 181 ASP A O 1
ATOM 1487 N N . LEU A 1 182 ? -11.920 4.654 -4.252 1.00 98.69 182 LEU A N 1
ATOM 1488 C CA . LEU A 1 182 ? -10.498 4.822 -4.593 1.00 98.69 182 LEU A CA 1
ATOM 1489 C C . LEU A 1 182 ? -10.183 4.242 -5.981 1.00 98.69 182 LEU A C 1
ATOM 1491 O O . LEU A 1 182 ? -10.844 3.304 -6.422 1.00 98.69 182 LEU A O 1
ATOM 1495 N N . THR A 1 183 ? -9.141 4.768 -6.623 1.00 98.31 183 THR A N 1
ATOM 1496 C CA . THR A 1 183 ? -8.528 4.260 -7.863 1.00 98.31 183 THR A CA 1
ATOM 1497 C C . THR A 1 183 ? -7.107 3.756 -7.582 1.00 98.31 183 THR A C 1
ATOM 1499 O O . THR A 1 183 ? -6.588 3.914 -6.475 1.00 98.31 183 THR A O 1
ATOM 1502 N N . ASN A 1 184 ? -6.468 3.145 -8.574 1.00 96.94 184 ASN A N 1
ATOM 1503 C CA . ASN A 1 184 ? -5.088 2.677 -8.497 1.00 96.94 184 ASN A CA 1
ATOM 1504 C C . ASN A 1 184 ? -4.044 3.821 -8.461 1.00 96.94 184 ASN A C 1
ATOM 1506 O O . ASN A 1 184 ? -4.273 4.890 -9.040 1.00 96.94 184 ASN A O 1
ATOM 1510 N N . PRO A 1 185 ? -2.886 3.612 -7.800 1.00 95.81 185 PRO A N 1
ATOM 1511 C CA . PRO A 1 185 ? -1.682 4.421 -7.972 1.00 95.81 185 PRO A CA 1
ATOM 1512 C C . PRO A 1 185 ? -1.322 4.627 -9.440 1.00 95.81 185 PRO A C 1
ATOM 1514 O O . PRO A 1 185 ? -1.062 3.671 -10.165 1.00 95.81 185 PRO A O 1
ATOM 1517 N N . PHE A 1 186 ? -1.271 5.896 -9.845 1.00 92.38 186 PHE A N 1
ATOM 1518 C CA . PHE A 1 186 ? -0.806 6.327 -11.157 1.00 92.38 186 PHE A CA 1
ATOM 1519 C C . PHE A 1 186 ? 0.011 7.611 -10.997 1.00 92.38 186 PHE A C 1
ATOM 1521 O O . PHE A 1 186 ? -0.529 8.720 -10.869 1.00 92.38 186 PHE A O 1
ATOM 1528 N N . LYS A 1 187 ? 1.330 7.440 -10.941 1.00 85.38 187 LYS A N 1
ATOM 1529 C CA . LYS A 1 187 ? 2.350 8.490 -10.841 1.00 85.38 187 LYS A CA 1
ATOM 1530 C C . LYS A 1 187 ? 3.280 8.398 -12.038 1.00 85.38 187 LYS A C 1
ATOM 1532 O O . LYS A 1 187 ? 3.345 7.366 -12.689 1.00 85.38 187 LYS A O 1
ATOM 1537 N N . GLU A 1 188 ? 3.971 9.486 -12.357 1.00 78.25 188 GLU A N 1
ATOM 1538 C CA . GLU A 1 188 ? 4.831 9.572 -13.543 1.00 78.25 188 GLU A CA 1
ATOM 1539 C C . GLU A 1 188 ? 5.831 8.399 -13.598 1.00 78.25 188 GLU A C 1
ATOM 1541 O O . GLU A 1 188 ? 6.798 8.358 -12.846 1.00 78.25 188 GLU A O 1
ATOM 1546 N N . GLY A 1 189 ? 5.564 7.414 -14.466 1.00 76.69 189 GLY A N 1
ATOM 1547 C CA . GLY A 1 189 ? 6.383 6.204 -14.618 1.00 76.69 189 GLY A CA 1
ATOM 1548 C C . GLY A 1 189 ? 6.141 5.085 -13.593 1.00 76.69 189 GLY A C 1
ATOM 1549 O O . GLY A 1 189 ? 6.812 4.058 -13.672 1.00 76.69 189 GLY A O 1
ATOM 1550 N N . TRP A 1 190 ? 5.193 5.243 -12.665 1.00 85.25 190 TRP A N 1
ATOM 1551 C CA . TRP A 1 190 ? 4.816 4.225 -11.683 1.00 85.25 190 TRP A CA 1
ATOM 1552 C C . TRP A 1 190 ? 3.299 4.044 -11.617 1.00 85.25 190 TRP A C 1
ATOM 1554 O O . TRP A 1 190 ? 2.563 4.918 -11.156 1.00 85.25 190 TRP A O 1
ATOM 1564 N N . GLU A 1 191 ? 2.846 2.879 -12.061 1.00 91.81 191 GLU A N 1
ATOM 1565 C CA . GLU A 1 191 ? 1.445 2.481 -12.081 1.00 91.81 191 GLU A CA 1
ATOM 1566 C C . GLU A 1 191 ? 1.304 1.104 -11.436 1.00 91.81 191 GLU A C 1
ATOM 1568 O O . GLU A 1 191 ? 2.132 0.218 -11.658 1.00 91.81 191 GLU A O 1
ATOM 1573 N N . LEU A 1 192 ? 0.261 0.944 -10.627 1.00 95.25 192 LEU A N 1
ATOM 1574 C CA . LEU A 1 192 ? -0.184 -0.345 -10.104 1.00 95.25 192 LEU A CA 1
ATOM 1575 C C . LEU A 1 192 ? -1.594 -0.627 -10.620 1.00 95.25 192 LEU A C 1
ATOM 1577 O O . LEU A 1 192 ? -2.305 0.300 -10.998 1.00 95.25 192 LEU A O 1
ATOM 1581 N N . THR A 1 193 ? -2.015 -1.884 -10.609 1.00 94.75 193 THR A N 1
ATOM 1582 C CA . THR A 1 193 ? -3.375 -2.299 -10.995 1.00 94.75 193 THR A CA 1
ATOM 1583 C C . THR A 1 193 ? -4.356 -2.175 -9.828 1.00 94.75 193 THR A C 1
ATOM 1585 O O . THR A 1 193 ? -5.500 -1.739 -9.994 1.00 94.75 193 THR A O 1
ATOM 1588 N N . GLY A 1 194 ? -3.874 -2.480 -8.619 1.00 97.06 194 GLY A N 1
ATOM 1589 C CA . GLY A 1 194 ? -4.639 -2.457 -7.381 1.00 97.06 194 GLY A CA 1
ATOM 1590 C C . GLY A 1 194 ? -4.772 -1.083 -6.734 1.00 97.06 194 GLY A C 1
ATOM 1591 O O . GLY A 1 194 ? -3.780 -0.394 -6.494 1.00 97.06 194 GLY A O 1
ATOM 1592 N N . ALA A 1 195 ? -5.995 -0.709 -6.343 1.00 98.19 195 ALA A N 1
ATOM 1593 C CA . ALA A 1 195 ? -6.209 0.441 -5.457 1.00 98.19 195 ALA A CA 1
ATOM 1594 C C . ALA A 1 195 ? -5.592 0.210 -4.073 1.00 98.19 195 ALA A C 1
ATOM 1596 O O . ALA A 1 195 ? -5.011 1.125 -3.495 1.00 98.19 195 ALA A O 1
ATOM 1597 N N . ILE A 1 196 ? -5.699 -1.006 -3.541 1.00 98.75 196 ILE A N 1
ATOM 1598 C CA . ILE A 1 196 ? -4.992 -1.428 -2.334 1.00 98.75 196 ILE A CA 1
ATOM 1599 C C . ILE A 1 196 ? -4.039 -2.549 -2.730 1.00 98.75 196 ILE A C 1
ATOM 1601 O O . ILE A 1 196 ? -4.490 -3.585 -3.206 1.00 98.75 196 ILE A O 1
ATOM 1605 N N . THR A 1 197 ? -2.736 -2.341 -2.549 1.00 98.75 197 THR A N 1
ATOM 1606 C CA . THR A 1 197 ? -1.709 -3.301 -2.976 1.00 98.75 197 THR A CA 1
ATOM 1607 C C . THR A 1 197 ? -0.805 -3.709 -1.819 1.00 98.75 197 THR A C 1
ATOM 1609 O O . THR A 1 197 ? -0.310 -2.849 -1.088 1.00 98.75 197 THR A O 1
ATOM 1612 N N . PHE A 1 198 ? -0.546 -5.011 -1.695 1.00 98.81 198 PHE A N 1
ATOM 1613 C CA . PHE A 1 198 ? 0.469 -5.580 -0.808 1.00 98.81 198 PHE A CA 1
ATOM 1614 C C . PHE A 1 198 ? 1.448 -6.425 -1.632 1.00 98.81 198 PHE A C 1
ATOM 1616 O O . PHE A 1 198 ? 1.117 -7.526 -2.064 1.00 98.81 198 PHE A O 1
ATOM 1623 N N . TYR A 1 199 ? 2.653 -5.904 -1.860 1.00 98.38 199 TYR A N 1
ATOM 1624 C CA . TYR A 1 199 ? 3.707 -6.570 -2.628 1.00 98.38 199 TYR A CA 1
ATOM 1625 C C . TYR A 1 199 ? 4.821 -7.035 -1.693 1.00 98.38 199 TYR A C 1
ATOM 1627 O O . TYR A 1 199 ? 5.391 -6.208 -0.973 1.00 98.38 199 TYR A O 1
ATOM 1635 N N . GLU A 1 200 ? 5.127 -8.338 -1.689 1.00 98.25 200 GLU A N 1
ATOM 1636 C CA . GLU A 1 200 ? 6.124 -8.947 -0.788 1.00 98.25 200 GLU A CA 1
ATOM 1637 C C . GLU A 1 200 ? 5.916 -8.478 0.668 1.00 98.25 200 GLU A C 1
ATOM 1639 O O . GLU A 1 200 ? 6.855 -8.129 1.380 1.00 98.25 200 GLU A O 1
ATOM 1644 N N . SER A 1 201 ? 4.645 -8.370 1.073 1.00 98.62 201 SER A N 1
ATOM 1645 C CA . SER A 1 201 ? 4.220 -7.766 2.339 1.00 98.62 201 SER A CA 1
ATOM 1646 C C . SER A 1 201 ? 2.993 -8.494 2.896 1.00 98.62 201 SER A C 1
ATOM 1648 O O . SER A 1 201 ? 1.894 -8.272 2.385 1.00 98.62 201 SER A O 1
ATOM 1650 N N . PRO A 1 202 ? 3.123 -9.347 3.928 1.00 98.75 202 PRO A N 1
ATOM 1651 C CA . PRO A 1 202 ? 2.022 -10.194 4.356 1.00 98.75 202 PRO A CA 1
ATOM 1652 C C . PRO A 1 202 ? 0.909 -9.382 5.018 1.00 98.75 202 PRO A C 1
ATOM 1654 O O . PRO A 1 202 ? 1.161 -8.359 5.669 1.00 98.75 202 PRO A O 1
ATOM 1657 N N . VAL A 1 203 ? -0.338 -9.843 4.889 1.00 98.81 203 VAL A N 1
ATOM 1658 C CA . VAL A 1 203 ? -1.502 -9.085 5.373 1.00 98.81 203 VAL A CA 1
ATOM 1659 C C . VAL A 1 203 ? -2.636 -9.954 5.915 1.00 98.81 203 VAL A C 1
ATOM 1661 O O . VAL A 1 203 ? -3.019 -10.959 5.329 1.00 98.81 203 VAL A O 1
ATOM 1664 N N . ILE A 1 204 ? -3.229 -9.514 7.026 1.00 98.88 204 ILE A N 1
ATOM 1665 C CA . ILE A 1 204 ? -4.469 -10.060 7.586 1.00 98.88 204 ILE A CA 1
ATOM 1666 C C . ILE A 1 204 ? -5.569 -9.001 7.479 1.00 98.88 204 ILE A C 1
ATOM 1668 O O . ILE A 1 204 ? -5.444 -7.905 8.034 1.00 98.88 204 ILE A O 1
ATOM 1672 N N . LEU A 1 205 ? -6.661 -9.348 6.799 1.00 98.94 205 LEU A N 1
ATOM 1673 C CA . LEU A 1 205 ? -7.847 -8.521 6.594 1.00 98.94 205 LEU A CA 1
ATOM 1674 C C . LEU A 1 205 ? -9.049 -9.143 7.317 1.00 98.94 205 LEU A C 1
ATOM 1676 O O . LEU A 1 205 ? -9.608 -10.138 6.858 1.00 98.94 205 LEU A O 1
ATOM 1680 N N . ASP A 1 206 ? -9.488 -8.541 8.423 1.00 98.88 206 ASP A N 1
ATOM 1681 C CA . ASP A 1 206 ? -10.636 -9.011 9.213 1.00 98.88 206 ASP A CA 1
ATOM 1682 C C . ASP A 1 206 ? -11.755 -7.961 9.251 1.00 98.88 206 ASP A C 1
ATOM 1684 O O . ASP A 1 206 ? -11.580 -6.856 9.766 1.00 98.88 206 ASP A O 1
ATOM 1688 N N . ASN A 1 207 ? -12.945 -8.301 8.750 1.00 98.88 207 ASN A N 1
ATOM 1689 C CA . ASN A 1 207 ? -14.074 -7.368 8.648 1.00 98.88 207 ASN A CA 1
ATOM 1690 C C . ASN A 1 207 ? -13.728 -6.101 7.837 1.00 98.88 207 ASN A C 1
ATOM 1692 O O . ASN A 1 207 ? -14.043 -4.981 8.250 1.00 98.88 207 ASN A O 1
ATOM 1696 N N . VAL A 1 208 ? -13.060 -6.267 6.696 1.00 98.94 208 VAL A N 1
ATOM 1697 C CA . VAL A 1 208 ? -12.706 -5.167 5.789 1.00 98.94 208 VAL A CA 1
ATOM 1698 C C . VAL A 1 208 ? -13.739 -5.064 4.669 1.00 98.94 208 VAL A C 1
ATOM 1700 O O . VAL A 1 208 ? -14.238 -6.070 4.173 1.00 98.94 208 VAL A O 1
ATOM 1703 N N . VAL A 1 209 ? -14.088 -3.844 4.269 1.00 98.88 209 VAL A N 1
ATOM 1704 C CA . VAL A 1 209 ? -15.029 -3.593 3.172 1.00 98.88 209 VAL A CA 1
ATOM 1705 C C . VAL A 1 209 ? -14.325 -2.824 2.066 1.00 98.88 209 VAL A C 1
ATOM 1707 O O . VAL A 1 209 ? -13.818 -1.735 2.316 1.00 98.88 209 VAL A O 1
ATOM 1710 N N . PHE A 1 210 ? -14.357 -3.354 0.850 1.00 98.81 210 PHE A N 1
ATOM 1711 C CA . PHE A 1 210 ? -13.955 -2.675 -0.378 1.00 98.81 210 PHE A CA 1
ATOM 1712 C C . PHE A 1 210 ? -15.221 -2.351 -1.163 1.00 98.81 210 PHE A C 1
ATOM 1714 O O . PHE A 1 210 ? -15.953 -3.258 -1.560 1.00 98.81 210 PHE A O 1
ATOM 1721 N N . LYS A 1 211 ? -15.527 -1.064 -1.336 1.00 98.69 211 LYS A N 1
ATOM 1722 C CA . LYS A 1 211 ? -16.805 -0.629 -1.905 1.00 98.69 211 LYS A CA 1
ATOM 1723 C C . LYS A 1 211 ? -16.627 0.402 -3.008 1.00 98.69 211 LYS A C 1
ATOM 1725 O O . LYS A 1 211 ? -16.035 1.449 -2.766 1.00 98.69 211 LYS A O 1
ATOM 1730 N N . LYS A 1 212 ? -17.245 0.189 -4.173 1.00 98.38 212 LYS A N 1
ATOM 1731 C CA . LYS A 1 212 ? -17.224 1.163 -5.286 1.00 98.38 212 LYS A CA 1
ATOM 1732 C C . LYS A 1 212 ? -15.803 1.536 -5.703 1.00 98.38 212 LYS A C 1
ATOM 1734 O O . LYS A 1 212 ? -15.494 2.707 -5.893 1.00 98.38 212 LYS A O 1
ATOM 1739 N N . MET A 1 213 ? -14.921 0.549 -5.744 1.00 98.38 213 MET A N 1
ATOM 1740 C CA . MET A 1 213 ? -13.520 0.751 -6.096 1.00 98.38 213 MET A CA 1
ATOM 1741 C C . MET A 1 213 ? -13.412 0.911 -7.614 1.00 98.38 213 MET A C 1
ATOM 1743 O O . MET A 1 213 ? -14.039 0.160 -8.361 1.00 98.38 213 MET A O 1
ATOM 1747 N N . ASN A 1 214 ? -12.656 1.910 -8.060 1.00 97.50 214 ASN A N 1
ATOM 1748 C CA . ASN A 1 214 ? -12.516 2.300 -9.460 1.00 97.50 214 ASN A CA 1
ATOM 1749 C C . ASN A 1 214 ? -11.093 2.030 -9.955 1.00 97.50 214 ASN A C 1
ATOM 1751 O O . ASN A 1 214 ? -10.384 2.937 -10.370 1.00 97.50 214 ASN A O 1
ATOM 1755 N N . SER A 1 215 ? -10.671 0.782 -9.857 1.00 96.56 215 SER A N 1
ATOM 1756 C CA . SER A 1 215 ? -9.373 0.277 -10.299 1.00 96.56 215 SER A CA 1
ATOM 1757 C C . SER A 1 215 ? -9.585 -1.032 -11.052 1.00 96.56 215 SER A C 1
ATOM 1759 O O . SER A 1 215 ? -10.707 -1.552 -11.060 1.00 96.56 215 SER A O 1
ATOM 1761 N N . GLU A 1 216 ? -8.536 -1.549 -11.695 1.00 96.50 216 GLU A N 1
ATOM 1762 C CA . GLU A 1 216 ? -8.598 -2.916 -12.214 1.00 96.50 216 GLU A CA 1
ATOM 1763 C C . GLU A 1 216 ? -8.830 -3.885 -11.052 1.00 96.50 216 GLU A C 1
ATOM 1765 O O . GLU A 1 216 ? -9.860 -4.548 -11.038 1.00 96.50 216 GLU A O 1
ATOM 1770 N N . ASP A 1 217 ? -7.964 -3.847 -10.034 1.00 97.12 217 ASP A N 1
ATOM 1771 C CA . ASP A 1 217 ? -8.122 -4.660 -8.830 1.00 97.12 217 ASP A CA 1
ATOM 1772 C C . ASP A 1 217 ? -8.519 -3.784 -7.647 1.00 97.12 217 ASP A C 1
ATOM 1774 O O . ASP A 1 217 ? -7.902 -2.747 -7.375 1.00 97.12 217 ASP A O 1
ATOM 1778 N N . SER A 1 218 ? -9.529 -4.177 -6.873 1.00 98.25 218 SER A N 1
ATOM 1779 C CA . SER A 1 218 ? -9.800 -3.472 -5.606 1.00 98.25 218 SER A CA 1
ATOM 1780 C C . SER A 1 218 ? -8.715 -3.757 -4.565 1.00 98.25 218 SER A C 1
ATOM 1782 O O . SER A 1 218 ? -8.297 -2.850 -3.838 1.00 98.25 218 SER A O 1
ATOM 1784 N N . LEU A 1 219 ? -8.261 -5.009 -4.517 1.00 98.75 219 LEU A N 1
ATOM 1785 C CA . LEU A 1 219 ? -7.166 -5.506 -3.698 1.00 98.75 219 LEU A CA 1
ATOM 1786 C C . LEU A 1 219 ? -6.254 -6.377 -4.564 1.00 98.75 219 LEU A C 1
ATOM 1788 O O . LEU A 1 219 ? -6.723 -7.359 -5.130 1.00 98.75 219 LEU A O 1
ATOM 1792 N N . ASN A 1 220 ? -4.967 -6.054 -4.600 1.00 98.62 220 ASN A N 1
ATOM 1793 C CA . ASN A 1 220 ? -3.953 -6.839 -5.292 1.00 98.62 220 ASN A CA 1
ATOM 1794 C C . ASN A 1 220 ? -2.878 -7.289 -4.279 1.00 98.62 220 ASN A C 1
ATOM 1796 O O . ASN A 1 220 ? -2.332 -6.470 -3.531 1.00 98.62 220 ASN A O 1
ATOM 1800 N N . ILE A 1 221 ? -2.627 -8.597 -4.181 1.00 98.62 221 ILE A N 1
ATOM 1801 C CA . ILE A 1 221 ? -1.636 -9.183 -3.264 1.00 98.62 221 ILE A CA 1
ATOM 1802 C C . ILE A 1 221 ? -0.632 -9.992 -4.082 1.00 98.62 221 ILE A C 1
ATOM 1804 O O . ILE A 1 221 ? -1.014 -10.884 -4.831 1.00 98.62 221 ILE A O 1
ATOM 1808 N N . ILE A 1 222 ? 0.661 -9.702 -3.927 1.00 98.50 222 ILE A N 1
ATOM 1809 C CA . ILE A 1 222 ? 1.716 -10.271 -4.774 1.00 98.50 222 ILE A CA 1
ATOM 1810 C C . ILE A 1 222 ? 2.834 -10.850 -3.909 1.00 98.50 222 ILE A C 1
ATOM 1812 O O . ILE A 1 222 ? 3.370 -10.164 -3.036 1.00 98.50 222 ILE A O 1
ATOM 1816 N N . ARG A 1 223 ? 3.250 -12.087 -4.212 1.00 98.06 223 ARG A N 1
ATOM 1817 C CA . ARG A 1 223 ? 4.441 -12.756 -3.652 1.00 98.06 223 ARG A CA 1
ATOM 1818 C C . ARG A 1 223 ? 4.484 -12.763 -2.122 1.00 98.06 223 ARG A C 1
ATOM 1820 O O . ARG A 1 223 ? 5.517 -12.483 -1.514 1.00 98.06 223 ARG A O 1
ATOM 1827 N N . THR A 1 224 ? 3.359 -13.048 -1.477 1.00 98.00 224 THR A N 1
ATOM 1828 C CA . THR A 1 224 ? 3.287 -13.044 -0.014 1.00 98.00 224 THR A CA 1
ATOM 1829 C C . THR A 1 224 ? 2.145 -13.904 0.521 1.00 98.00 224 THR A C 1
ATOM 1831 O O . THR A 1 224 ? 1.315 -14.404 -0.240 1.00 98.00 224 THR A O 1
ATOM 1834 N N . GLU A 1 225 ? 2.129 -14.076 1.838 1.00 98.31 225 GLU A N 1
ATOM 1835 C CA . GLU A 1 225 ? 1.068 -14.761 2.566 1.00 98.31 225 GLU A CA 1
ATOM 1836 C C . GLU A 1 225 ? -0.041 -13.777 2.945 1.00 98.31 225 GLU A C 1
ATOM 1838 O O . GLU A 1 225 ? 0.225 -12.625 3.312 1.00 98.31 225 GLU A O 1
ATOM 1843 N N . PHE A 1 226 ? -1.293 -14.222 2.912 1.00 98.69 226 PHE A N 1
ATOM 1844 C CA . PHE A 1 226 ? -2.407 -13.383 3.328 1.00 98.69 226 PHE A CA 1
ATOM 1845 C C . PHE A 1 226 ? -3.526 -14.162 4.013 1.00 98.69 226 PHE A C 1
ATOM 1847 O O . PHE A 1 226 ? -3.635 -15.374 3.912 1.00 98.69 226 PHE A O 1
ATOM 1854 N N . GLU A 1 227 ? -4.392 -13.443 4.721 1.00 98.75 227 GLU A N 1
ATOM 1855 C CA . GLU A 1 227 ? -5.602 -14.003 5.312 1.00 98.75 227 GLU A CA 1
ATOM 1856 C C . GLU A 1 227 ? -6.757 -13.009 5.157 1.00 98.75 227 GLU A C 1
ATOM 1858 O O . GLU A 1 227 ? -6.644 -11.857 5.576 1.00 98.75 227 GLU A O 1
ATOM 1863 N N . ILE A 1 228 ? -7.894 -13.440 4.598 1.00 98.62 228 ILE A N 1
ATOM 1864 C CA . ILE A 1 228 ? -9.108 -12.611 4.486 1.00 98.62 228 ILE A CA 1
ATOM 1865 C C . ILE A 1 228 ? -10.262 -13.283 5.224 1.00 98.62 228 ILE A C 1
ATOM 1867 O O . ILE A 1 228 ? -10.699 -14.378 4.875 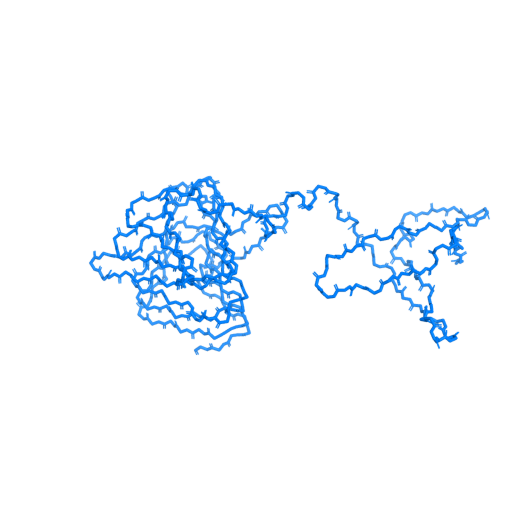1.00 98.62 228 ILE A O 1
ATOM 1871 N N . LYS A 1 229 ? -10.808 -12.602 6.234 1.00 98.31 229 LYS A N 1
ATOM 1872 C CA . LYS A 1 229 ? -11.921 -13.087 7.058 1.00 98.31 229 LYS A CA 1
ATOM 1873 C C . LYS A 1 229 ? -13.023 -12.047 7.156 1.00 98.31 229 LYS A C 1
ATOM 1875 O O . LYS A 1 229 ? -12.771 -10.874 7.405 1.00 98.31 229 LYS A O 1
ATOM 1880 N N . ASN A 1 230 ? -14.273 -12.494 7.029 1.00 98.44 230 ASN A N 1
ATOM 1881 C CA . ASN A 1 230 ? -15.467 -11.668 7.260 1.00 98.44 230 ASN A CA 1
ATOM 1882 C C . ASN A 1 230 ? -15.509 -10.364 6.437 1.00 98.44 230 ASN A C 1
ATOM 1884 O O . ASN A 1 230 ? -16.130 -9.390 6.861 1.00 98.44 230 ASN A O 1
ATOM 1888 N N . SER A 1 231 ? -14.827 -10.331 5.295 1.00 98.50 231 SER A N 1
ATOM 1889 C CA . SER A 1 231 ? -14.658 -9.131 4.477 1.00 98.50 231 SER A CA 1
ATOM 1890 C C . SER A 1 231 ? -15.629 -9.122 3.299 1.00 98.50 231 SER A C 1
ATOM 1892 O O . SER A 1 231 ? -16.135 -10.165 2.884 1.00 98.50 231 SER A O 1
ATOM 1894 N N . VAL A 1 232 ? -15.915 -7.931 2.781 1.00 98.56 232 VAL A N 1
ATOM 1895 C CA . VAL A 1 232 ? -16.898 -7.709 1.716 1.00 98.56 232 VAL A CA 1
ATOM 1896 C C . VAL A 1 232 ? -16.254 -6.935 0.578 1.00 98.56 232 VAL A C 1
ATOM 1898 O O . VAL A 1 232 ? -15.620 -5.907 0.805 1.00 98.56 232 VAL A O 1
ATOM 1901 N N . PHE A 1 233 ? -16.490 -7.400 -0.643 1.00 98.50 233 PHE A N 1
ATOM 1902 C CA . PHE A 1 233 ? -16.204 -6.675 -1.874 1.00 98.50 233 PHE A CA 1
ATOM 1903 C C . PHE A 1 233 ? -17.539 -6.361 -2.556 1.00 98.50 233 PHE A C 1
ATOM 1905 O O . PHE A 1 233 ? -18.352 -7.261 -2.769 1.00 98.50 233 PHE A O 1
ATOM 1912 N N . GLU A 1 234 ? -17.804 -5.086 -2.829 1.00 98.06 234 GLU A N 1
ATOM 1913 C CA . GLU A 1 234 ? -19.090 -4.601 -3.340 1.00 98.06 234 GLU A CA 1
ATOM 1914 C C . GLU A 1 234 ? -18.864 -3.527 -4.411 1.00 98.06 234 GLU A C 1
ATOM 1916 O O . GLU A 1 234 ? -18.101 -2.583 -4.201 1.00 98.06 234 GLU A O 1
ATOM 1921 N N . ASP A 1 235 ? -19.577 -3.622 -5.534 1.00 97.31 235 ASP A N 1
ATOM 1922 C CA . ASP A 1 235 ? -19.529 -2.640 -6.627 1.00 97.31 235 ASP A CA 1
ATOM 1923 C C . ASP A 1 235 ? -18.102 -2.374 -7.177 1.00 97.31 235 ASP A C 1
ATOM 1925 O O . ASP A 1 235 ? -17.733 -1.223 -7.403 1.00 97.31 235 ASP A O 1
ATOM 1929 N N . CYS A 1 236 ? -17.273 -3.407 -7.364 1.00 96.38 236 CYS A N 1
ATOM 1930 C CA . CYS A 1 236 ? -15.948 -3.263 -7.990 1.00 96.38 236 CYS A CA 1
ATOM 1931 C C . CYS A 1 236 ? -16.081 -2.898 -9.482 1.00 96.38 236 CYS A C 1
ATOM 1933 O O . CYS A 1 236 ? -16.987 -3.393 -10.156 1.00 96.38 236 CYS A O 1
ATOM 1935 N N . PHE A 1 237 ? -15.194 -2.039 -9.998 1.00 96.12 237 PHE A N 1
ATOM 1936 C CA . PHE A 1 237 ? -15.181 -1.663 -11.418 1.00 96.12 237 PHE A CA 1
ATOM 1937 C C . PHE A 1 237 ? -14.768 -2.821 -12.337 1.00 96.12 237 PHE A C 1
ATOM 1939 O O . PHE A 1 237 ? -15.428 -3.045 -13.352 1.00 96.12 237 PHE A O 1
ATOM 1946 N N . SER A 1 238 ? -13.712 -3.550 -11.970 1.00 95.81 238 SER A N 1
ATOM 1947 C CA . SER A 1 238 ? -13.276 -4.779 -12.639 1.00 95.81 238 SER A CA 1
ATOM 1948 C C . SER A 1 238 ? -13.109 -5.898 -11.606 1.00 95.81 238 SER A C 1
ATOM 1950 O O . SER A 1 238 ? -14.098 -6.260 -10.957 1.00 95.81 238 SER A O 1
ATOM 1952 N N . ASP A 1 239 ? -11.902 -6.421 -11.407 1.00 93.12 239 ASP A N 1
ATOM 1953 C CA . ASP A 1 239 ? -11.660 -7.497 -10.463 1.00 93.12 239 ASP A CA 1
ATOM 1954 C C . ASP A 1 239 ? -11.650 -6.953 -9.027 1.00 93.12 239 ASP A C 1
ATOM 1956 O O . ASP A 1 239 ? -11.192 -5.856 -8.691 1.00 93.12 239 ASP A O 1
ATOM 1960 N N . CYS A 1 240 ? -12.273 -7.701 -8.123 1.00 95.06 240 CYS A N 1
ATOM 1961 C CA . CYS A 1 240 ? -12.313 -7.297 -6.723 1.00 95.06 240 CYS A CA 1
ATOM 1962 C C . CYS A 1 240 ? -11.016 -7.681 -6.004 1.00 95.06 240 CYS A C 1
ATOM 1964 O O . CYS A 1 240 ? -10.483 -6.900 -5.221 1.00 95.06 240 CYS A O 1
ATOM 1966 N N . PHE A 1 241 ? -10.514 -8.884 -6.251 1.00 97.94 241 PHE A N 1
ATOM 1967 C CA . PHE A 1 241 ? -9.321 -9.407 -5.607 1.00 97.94 241 PHE A CA 1
ATOM 1968 C C . PHE A 1 241 ? -8.490 -10.163 -6.633 1.00 97.94 241 PHE A C 1
ATOM 1970 O O . PHE A 1 241 ? -9.031 -11.054 -7.289 1.00 97.94 241 PHE A O 1
ATOM 1977 N N . ASP A 1 242 ? -7.204 -9.833 -6.691 1.00 97.62 242 ASP A N 1
ATOM 1978 C CA . ASP A 1 242 ? -6.202 -10.560 -7.460 1.00 97.62 242 ASP A CA 1
ATOM 1979 C C . ASP A 1 242 ? -4.999 -10.938 -6.579 1.00 97.62 242 ASP A C 1
ATOM 1981 O O . ASP A 1 242 ? -4.598 -10.203 -5.666 1.00 97.62 242 ASP A O 1
ATOM 1985 N N . GLY A 1 243 ? -4.469 -12.133 -6.824 1.00 96.31 243 GLY A N 1
ATOM 1986 C CA . GLY A 1 243 ? -3.455 -12.791 -6.014 1.00 96.31 243 GLY A CA 1
ATOM 1987 C C . GLY A 1 243 ? -2.399 -13.469 -6.880 1.00 96.31 243 GLY A C 1
ATOM 1988 O O . GLY A 1 243 ? -2.619 -14.571 -7.383 1.00 96.31 243 GLY A O 1
ATOM 1989 N N . ASP A 1 244 ? -1.216 -12.865 -6.974 1.00 96.50 244 ASP A N 1
ATOM 1990 C CA . ASP A 1 244 ? -0.104 -13.352 -7.792 1.00 96.50 244 ASP A CA 1
ATOM 1991 C C . ASP A 1 244 ? 0.979 -14.017 -6.941 1.00 96.50 244 ASP A C 1
ATOM 1993 O O . ASP A 1 244 ? 1.670 -13.362 -6.159 1.00 96.50 244 ASP A O 1
ATOM 1997 N N . PHE A 1 245 ? 1.216 -15.316 -7.150 1.00 96.94 245 PHE A N 1
ATOM 1998 C CA . PHE A 1 245 ? 2.243 -16.076 -6.415 1.00 96.94 245 PHE A CA 1
ATOM 1999 C C . PHE A 1 245 ? 2.058 -16.011 -4.885 1.00 96.94 245 PHE A C 1
ATOM 2001 O O . PHE A 1 245 ? 3.018 -15.797 -4.144 1.00 96.94 245 PHE A O 1
ATOM 2008 N N . VAL A 1 246 ? 0.816 -16.166 -4.428 1.00 96.12 246 VAL A N 1
ATOM 2009 C CA . VAL A 1 246 ? 0.407 -16.016 -3.023 1.00 96.12 246 VAL A CA 1
ATOM 2010 C C . VAL A 1 246 ? 0.082 -17.350 -2.344 1.00 96.12 246 VAL A C 1
ATOM 2012 O O . VAL A 1 246 ? -0.183 -18.348 -3.017 1.00 96.12 246 VAL A O 1
ATOM 2015 N N . ASP A 1 247 ? 0.060 -17.336 -1.010 1.00 93.00 247 ASP A N 1
ATOM 2016 C CA . ASP A 1 247 ? -0.442 -18.413 -0.138 1.00 93.00 247 ASP A CA 1
ATOM 2017 C C . ASP A 1 247 ? -1.462 -17.820 0.858 1.00 93.00 247 ASP A C 1
ATOM 2019 O O . ASP A 1 247 ? -1.203 -16.756 1.427 1.00 93.00 247 ASP A O 1
ATOM 2023 N N . GLY A 1 248 ? -2.639 -18.433 1.039 1.00 85.12 248 GLY A N 1
ATOM 2024 C CA . GLY A 1 248 ? -3.730 -17.846 1.839 1.00 85.12 248 GLY A CA 1
ATOM 2025 C C . GLY A 1 248 ? -4.924 -18.745 2.131 1.00 85.12 248 GLY A C 1
ATOM 2026 O O . GLY A 1 248 ? -5.039 -19.831 1.517 1.00 85.12 248 GLY A O 1
#

Radius of gyration: 23.91 Å; chains: 1; bounding box: 61×36×66 Å

pLDDT: mean 90.37, std 11.71, range [51.34, 98.94]

Secondary structure (DSSP, 8-state):
-PPEESSS---PPPPPTTS--------EEPPTTPPP-GGGGGG-EEEE--TT--PPEEEE--------THHHHH-GGG----GGG-TTEEEETTTTEEEE-SSEEEE-S-EEEPSS-EEEEESS-EEEE-TT--EEESSEEEEE--SSS-EEEE-SSS----EEEES--SPEEEESEEEES----EETTEE-SEEEEEES--EEEES-EEES--SSEEEEEESSBEEEES-EEES-SSEEEEEES-B-

Sequence (248 aa):
VIFEIIREDKIAEPKMFSELVDYKKFEFKIPEGFVWEDNFSLNLKINYKTLDSSDIKEEMVLPWSLIDEDFLEKDFIRQKINISKIEMFEIDENSKTIFIKKGDWKLNQSLIIPEGFSVSCKEGTSIDFIMGSTLLSYSDLQFHGTKENPIKIFSSDRTGQGIAVLNVEKTSNLKHVVFRDLTNPFKEGWELTGAITFYESPVILDNVVFKKMNSEDSLNIIRTEFEIKNSVFEDCFSDCFDGDFVDG